Protein AF-A0A8J7X3I1-F1 (afdb_monomer)

Structure (mmCIF, N/CA/C/O backbone):
data_AF-A0A8J7X3I1-F1
#
_entry.id   AF-A0A8J7X3I1-F1
#
loop_
_atom_site.group_PDB
_atom_site.id
_atom_site.type_symbol
_atom_site.label_atom_id
_atom_site.label_alt_id
_atom_site.label_comp_id
_atom_site.label_asym_id
_atom_site.label_entity_id
_atom_site.label_seq_id
_atom_site.pdbx_PDB_ins_code
_atom_site.Cartn_x
_atom_site.Cartn_y
_atom_site.Cartn_z
_atom_site.occupancy
_atom_site.B_iso_or_equiv
_atom_site.auth_seq_id
_atom_site.auth_comp_id
_atom_site.auth_asym_id
_atom_site.auth_atom_id
_atom_site.pdbx_PDB_model_num
ATOM 1 N N . MET A 1 1 ? 1.313 40.057 33.152 1.00 40.62 1 MET A N 1
ATOM 2 C CA . MET A 1 1 ? 2.667 40.296 32.609 1.00 40.62 1 MET A CA 1
ATOM 3 C C . MET A 1 1 ? 2.500 40.539 31.117 1.00 40.62 1 MET A C 1
ATOM 5 O O . MET A 1 1 ? 2.083 39.632 30.415 1.00 40.62 1 MET A O 1
ATOM 9 N N . SER A 1 2 ? 2.650 41.791 30.687 1.00 33.50 2 SER A N 1
ATOM 10 C CA . SER A 1 2 ? 2.446 42.259 29.309 1.00 33.50 2 SER A CA 1
ATOM 11 C C . SER A 1 2 ? 3.794 42.307 28.599 1.00 33.50 2 SER A C 1
ATOM 13 O O . SER A 1 2 ? 4.734 42.860 29.168 1.00 33.50 2 SER A O 1
ATOM 15 N N . LEU A 1 3 ? 3.876 41.794 27.372 1.00 30.41 3 LEU A N 1
ATOM 16 C CA . LEU A 1 3 ? 4.995 42.047 26.466 1.00 30.41 3 LEU A CA 1
ATOM 17 C C . LEU A 1 3 ? 4.458 42.424 25.085 1.00 30.41 3 LEU A C 1
ATOM 19 O O . LEU A 1 3 ? 3.684 41.697 24.468 1.00 30.41 3 LEU A O 1
ATOM 23 N N . GLN A 1 4 ? 4.852 43.631 24.690 1.00 35.12 4 GLN A N 1
ATOM 24 C CA . GLN A 1 4 ? 4.526 44.344 23.467 1.00 35.12 4 GLN A CA 1
ATOM 25 C C . GLN A 1 4 ? 5.412 43.903 22.291 1.00 35.12 4 GLN A C 1
ATOM 27 O O . GLN A 1 4 ? 6.542 43.467 22.484 1.00 35.12 4 GLN A O 1
ATOM 32 N N . GLU A 1 5 ? 4.857 44.109 21.093 1.00 38.62 5 GLU A N 1
ATOM 33 C CA . GLU A 1 5 ? 5.473 44.564 19.833 1.00 38.62 5 GLU A CA 1
ATOM 34 C C . GLU A 1 5 ? 6.923 44.173 19.493 1.00 38.62 5 GLU A C 1
ATOM 36 O O . GLU A 1 5 ? 7.875 44.675 20.084 1.00 38.62 5 GLU A O 1
ATOM 41 N N . ILE A 1 6 ? 7.095 43.488 18.352 1.00 37.28 6 ILE A N 1
ATOM 42 C CA . ILE A 1 6 ? 8.281 43.667 17.501 1.00 37.28 6 ILE A CA 1
ATOM 43 C C . ILE A 1 6 ? 7.841 43.912 16.052 1.00 37.28 6 ILE A C 1
ATOM 45 O O . ILE A 1 6 ? 7.160 43.101 15.424 1.00 37.28 6 ILE A O 1
ATOM 49 N N . LYS A 1 7 ? 8.234 45.090 15.559 1.00 34.72 7 LYS A N 1
ATOM 50 C CA . LYS A 1 7 ? 8.041 45.630 14.210 1.00 34.72 7 LYS A CA 1
ATOM 51 C C . LYS A 1 7 ? 8.919 44.921 13.179 1.00 34.72 7 LYS A C 1
ATOM 53 O O . LYS A 1 7 ? 10.040 44.515 13.468 1.00 34.72 7 LYS A O 1
ATOM 58 N N . GLY A 1 8 ? 8.407 44.860 11.950 1.00 37.41 8 GLY A N 1
ATOM 59 C CA . GLY A 1 8 ? 9.107 44.353 10.775 1.00 37.41 8 GLY A CA 1
ATOM 60 C C . GLY A 1 8 ? 10.257 45.240 10.293 1.00 37.41 8 GLY A C 1
ATOM 61 O O . GLY A 1 8 ? 10.290 46.447 10.537 1.00 37.41 8 GLY A O 1
ATOM 62 N N . SER A 1 9 ? 11.179 44.619 9.553 1.00 31.19 9 SER A N 1
ATOM 63 C CA . SER A 1 9 ? 12.258 45.297 8.841 1.00 31.19 9 SER A CA 1
ATOM 64 C C . SER A 1 9 ? 12.697 44.523 7.587 1.00 31.19 9 SER A C 1
ATOM 66 O O . SER A 1 9 ? 12.989 43.334 7.636 1.00 31.19 9 SER A O 1
ATOM 68 N N . GLU A 1 10 ? 12.751 45.285 6.491 1.00 33.25 10 GLU A N 1
ATOM 69 C CA . GLU A 1 10 ? 13.687 45.242 5.358 1.00 33.25 10 GLU A CA 1
ATOM 70 C C . GLU A 1 10 ? 13.647 44.151 4.266 1.00 33.25 10 GLU A C 1
ATOM 72 O O . GLU A 1 10 ? 14.187 43.052 4.350 1.00 33.25 10 GLU A O 1
ATOM 77 N N . LYS A 1 11 ? 13.156 44.611 3.105 1.00 39.78 11 LYS A N 1
ATOM 78 C CA . LYS A 1 11 ? 13.403 44.086 1.756 1.00 39.78 11 LYS A CA 1
ATOM 79 C C . LYS A 1 11 ? 14.859 44.330 1.331 1.00 39.78 11 LYS A C 1
ATOM 81 O O . LYS A 1 11 ? 15.289 45.481 1.268 1.00 39.78 11 LYS A O 1
ATOM 86 N N . LYS A 1 12 ? 15.566 43.293 0.863 1.00 36.47 12 LYS A N 1
ATOM 87 C CA . LYS A 1 12 ? 16.806 43.442 0.073 1.00 36.47 12 LYS A CA 1
ATOM 88 C C . LYS A 1 12 ? 16.576 43.118 -1.406 1.00 36.47 12 LYS A C 1
ATOM 90 O O . LYS A 1 12 ? 16.271 41.993 -1.782 1.00 36.47 12 LYS A O 1
ATOM 95 N N . LYS A 1 13 ? 16.750 44.150 -2.240 1.00 39.03 13 LYS A N 1
ATOM 96 C CA . LYS A 1 13 ? 16.860 44.106 -3.709 1.00 39.03 13 LYS A CA 1
ATOM 97 C C . LYS A 1 13 ? 18.236 43.570 -4.121 1.00 39.03 13 LYS A C 1
ATOM 99 O O . LYS A 1 13 ? 19.244 44.042 -3.599 1.00 39.03 13 LYS A O 1
ATOM 104 N N . VAL A 1 14 ? 18.290 42.709 -5.140 1.00 35.78 14 VAL A N 1
ATOM 105 C CA . VAL A 1 14 ? 19.535 42.361 -5.847 1.00 35.78 14 VAL A CA 1
ATOM 106 C C . VAL A 1 14 ? 19.543 42.974 -7.252 1.00 35.78 14 VAL A C 1
ATOM 108 O O . VAL A 1 14 ? 18.548 42.977 -7.973 1.00 35.78 14 VAL A O 1
ATOM 111 N N . LYS A 1 15 ? 20.697 43.574 -7.566 1.00 34.78 15 LYS A N 1
ATOM 112 C CA . LYS A 1 15 ? 21.043 44.432 -8.705 1.00 34.78 15 LYS A CA 1
ATOM 113 C C . LYS A 1 15 ? 21.133 43.669 -10.033 1.00 34.78 15 LYS A C 1
ATOM 115 O O . LYS A 1 15 ? 21.803 42.647 -10.112 1.00 34.78 15 LYS A O 1
ATOM 120 N N . LYS A 1 16 ? 20.602 44.270 -11.103 1.00 34.28 16 LYS A N 1
ATOM 121 C CA . LYS A 1 16 ? 20.896 43.936 -12.508 1.00 34.28 16 LYS A CA 1
ATOM 122 C C . LYS A 1 16 ? 21.929 44.945 -13.031 1.00 34.28 16 LYS A C 1
ATOM 124 O O . LYS A 1 16 ? 21.685 46.149 -12.972 1.00 34.28 16 LYS A O 1
ATOM 129 N N . LYS A 1 17 ? 23.099 44.475 -13.474 1.00 36.12 17 LYS A N 1
ATOM 130 C CA . LYS A 1 17 ? 24.207 45.312 -13.967 1.00 36.12 17 LYS A CA 1
ATOM 131 C C . LYS A 1 17 ? 24.107 45.440 -15.494 1.00 36.12 17 LYS A C 1
ATOM 133 O O . LYS A 1 17 ? 24.075 44.433 -16.192 1.00 36.12 17 LYS A O 1
ATOM 138 N N . ARG A 1 18 ? 24.011 46.683 -15.978 1.00 37.88 18 ARG A N 1
ATOM 139 C CA . ARG A 1 18 ? 24.196 47.108 -17.377 1.00 37.88 18 ARG A CA 1
ATOM 140 C C . ARG A 1 18 ? 25.684 47.349 -17.637 1.00 37.88 18 ARG A C 1
ATOM 142 O O . ARG A 1 18 ? 26.357 47.887 -16.760 1.00 37.88 18 ARG A O 1
ATOM 149 N N . THR A 1 19 ? 26.109 47.122 -18.873 1.00 32.50 19 THR A N 1
ATOM 150 C CA . THR A 1 19 ? 27.200 47.882 -19.494 1.00 32.50 19 THR A CA 1
ATOM 151 C C . THR A 1 19 ? 26.861 48.099 -20.968 1.00 32.50 19 THR A C 1
ATOM 153 O O . THR A 1 19 ? 26.628 47.139 -21.696 1.00 32.50 19 THR A O 1
ATOM 156 N N . SER A 1 20 ? 26.790 49.372 -21.357 1.00 35.19 20 SER A N 1
ATOM 157 C CA . SER A 1 20 ? 26.824 49.879 -22.734 1.00 35.19 20 SER A CA 1
ATOM 158 C C . SER A 1 20 ? 28.249 50.337 -23.037 1.00 35.19 20 SER A C 1
ATOM 160 O O . SER A 1 20 ? 28.886 50.840 -22.113 1.00 35.19 20 SER A O 1
ATOM 162 N N . ILE A 1 21 ? 28.694 50.269 -24.297 1.00 38.12 21 ILE A N 1
ATOM 163 C CA . ILE A 1 21 ? 29.677 51.206 -24.876 1.00 38.12 21 ILE A CA 1
ATOM 164 C C . ILE A 1 21 ? 29.238 51.551 -26.316 1.00 38.12 21 ILE A C 1
ATOM 166 O O . ILE A 1 21 ? 28.631 50.729 -27.000 1.00 38.12 21 ILE A O 1
ATOM 170 N N . GLU A 1 22 ? 29.476 52.814 -26.666 1.00 34.09 22 GLU A N 1
ATOM 171 C CA . GLU A 1 22 ? 28.980 53.664 -27.757 1.00 34.09 22 GLU A CA 1
ATOM 172 C C . GLU A 1 22 ? 29.608 53.410 -29.154 1.00 34.09 22 GLU A C 1
ATOM 174 O O . GLU A 1 22 ? 30.594 52.691 -29.275 1.00 34.09 22 GLU A O 1
ATOM 179 N N . GLY A 1 23 ? 28.997 54.011 -30.198 1.00 33.78 23 GLY A N 1
ATOM 180 C CA . GLY A 1 23 ? 29.399 54.012 -31.630 1.00 33.78 23 GLY A CA 1
ATOM 181 C C . GLY A 1 23 ? 30.572 54.962 -31.960 1.00 33.78 23 GLY A C 1
ATOM 182 O O . GLY A 1 23 ? 31.470 55.050 -31.127 1.00 33.78 23 GLY A O 1
ATOM 183 N N . PRO A 1 24 ? 30.609 55.735 -33.081 1.00 50.31 24 PRO A N 1
ATOM 184 C CA . PRO A 1 24 ? 29.713 55.856 -34.255 1.00 50.31 24 PRO A CA 1
ATOM 185 C C . PRO A 1 24 ? 30.482 55.898 -35.621 1.00 50.31 24 PRO A C 1
ATOM 187 O O . PRO A 1 24 ? 31.692 55.695 -35.653 1.00 50.31 24 PRO A O 1
ATOM 190 N N . GLY A 1 25 ? 29.820 56.240 -36.743 1.00 32.22 25 GLY A N 1
ATOM 191 C CA . GLY A 1 25 ? 30.505 56.910 -37.872 1.00 32.22 25 GLY A CA 1
ATOM 192 C C . GLY A 1 25 ? 30.035 56.582 -39.295 1.00 32.22 25 GLY A C 1
ATOM 193 O O . GLY A 1 25 ? 29.911 55.427 -39.671 1.00 32.22 25 GLY A O 1
ATOM 194 N N . GLU A 1 26 ? 29.790 57.632 -40.075 1.00 33.75 26 GLU A N 1
ATOM 195 C CA . GLU A 1 26 ? 29.087 57.720 -41.360 1.00 33.75 26 GLU A CA 1
ATOM 196 C C . GLU A 1 26 ? 29.832 57.291 -42.652 1.00 33.75 26 GLU A C 1
ATOM 198 O O . GLU A 1 26 ? 31.055 57.233 -42.736 1.00 33.75 26 GLU A O 1
ATOM 203 N N . LYS A 1 27 ? 28.990 57.075 -43.678 1.00 38.12 27 LYS A N 1
ATOM 204 C CA . LYS A 1 27 ? 29.130 57.161 -45.157 1.00 38.12 27 LYS A CA 1
ATOM 205 C C . LYS A 1 27 ? 30.115 58.237 -45.694 1.00 38.12 27 LYS A C 1
ATOM 207 O O . LYS A 1 27 ? 30.309 59.238 -45.012 1.00 38.12 27 LYS A O 1
ATOM 212 N N . PRO A 1 28 ? 30.652 58.129 -46.943 1.00 42.69 28 PRO A N 1
ATOM 213 C CA . PRO A 1 28 ? 29.869 58.467 -48.152 1.00 42.69 28 PRO A CA 1
ATOM 214 C C . PRO A 1 28 ? 30.173 57.700 -49.461 1.00 42.69 28 PRO A C 1
ATOM 216 O O . PRO A 1 28 ? 31.091 56.895 -49.581 1.00 42.69 28 PRO A O 1
ATOM 219 N N . GLU A 1 29 ? 29.301 57.967 -50.436 1.00 35.34 29 GLU A N 1
ATOM 220 C CA . GLU A 1 29 ? 29.177 57.397 -51.779 1.00 35.34 29 GLU A CA 1
ATOM 221 C C . GLU A 1 29 ? 30.244 57.859 -52.795 1.00 35.34 29 GLU A C 1
ATOM 223 O O . GLU A 1 29 ? 30.626 59.024 -52.829 1.00 35.34 29 GLU A O 1
ATOM 228 N N . GLY A 1 30 ? 30.553 56.967 -53.750 1.00 34.94 30 GLY A N 1
ATOM 229 C CA . GLY A 1 30 ? 30.352 57.236 -55.185 1.00 34.94 30 GLY A CA 1
ATOM 230 C C . GLY A 1 30 ? 31.553 57.635 -56.062 1.00 34.94 30 GLY A C 1
ATOM 231 O O . GLY A 1 30 ? 32.033 58.759 -55.979 1.00 34.94 30 GLY A O 1
ATOM 232 N N . LYS A 1 31 ? 31.895 56.789 -57.058 1.00 32.41 31 LYS A N 1
ATOM 233 C CA . LYS A 1 31 ? 31.871 57.132 -58.508 1.00 32.41 31 LYS A CA 1
ATOM 234 C C . LYS A 1 31 ? 32.236 55.954 -59.439 1.00 32.41 31 LYS A C 1
ATOM 236 O O . LYS A 1 31 ? 33.085 55.129 -59.133 1.00 32.41 31 LYS A O 1
ATOM 241 N N . LYS A 1 32 ? 31.541 55.944 -60.588 1.00 34.41 32 LYS A N 1
ATOM 242 C CA . LYS A 1 32 ? 31.694 55.148 -61.835 1.00 34.41 32 LYS A CA 1
ATOM 243 C C . LYS A 1 32 ? 33.086 55.386 -62.493 1.00 34.41 32 LYS A C 1
ATOM 245 O O . LYS A 1 32 ? 33.706 56.381 -62.152 1.00 34.41 32 LYS A O 1
ATOM 250 N N . GLN A 1 33 ? 33.630 54.626 -63.461 1.00 36.44 33 GLN A N 1
ATOM 251 C CA . GLN A 1 33 ? 33.037 54.026 -64.672 1.00 36.44 33 GLN A CA 1
ATOM 252 C C . GLN A 1 33 ? 34.072 53.163 -65.463 1.00 36.44 33 GLN A C 1
ATOM 254 O O . GLN A 1 33 ? 35.268 53.414 -65.375 1.00 36.44 33 GLN A O 1
ATOM 259 N N . THR A 1 34 ? 33.549 52.272 -66.329 1.00 30.42 34 THR A N 1
ATOM 260 C CA . THR A 1 34 ? 34.057 51.764 -67.641 1.00 30.42 34 THR A CA 1
ATOM 261 C C . THR A 1 34 ? 35.282 50.839 -67.757 1.00 30.42 34 THR A C 1
ATOM 263 O O . THR A 1 34 ? 36.380 51.207 -67.365 1.00 30.42 34 THR A O 1
ATOM 266 N N . GLY A 1 35 ? 35.108 49.724 -68.499 1.00 31.48 35 GLY A N 1
ATOM 267 C CA . GLY A 1 35 ? 36.204 49.098 -69.265 1.00 31.48 35 GLY A CA 1
ATOM 268 C C . GLY A 1 35 ? 36.081 47.618 -69.680 1.00 31.48 35 GLY A C 1
ATOM 269 O O . GLY A 1 35 ? 36.799 46.798 -69.140 1.00 31.48 35 GLY A O 1
ATOM 270 N N . SER A 1 36 ? 35.188 47.313 -70.633 1.00 30.62 36 SER A N 1
ATOM 271 C CA . SER A 1 36 ? 35.224 46.302 -71.726 1.00 30.62 36 SER A CA 1
ATOM 272 C C . SER A 1 36 ? 36.168 45.068 -71.742 1.00 30.62 36 SER A C 1
ATOM 274 O O . SER A 1 36 ? 37.383 45.202 -71.658 1.00 30.62 36 SER A O 1
ATOM 276 N N . GLY A 1 37 ? 35.582 43.927 -72.163 1.00 30.92 37 GLY A N 1
ATOM 277 C CA . GLY A 1 37 ? 36.207 42.814 -72.917 1.00 30.92 37 GLY A CA 1
ATOM 278 C C . GLY A 1 37 ? 36.537 41.572 -72.072 1.00 30.92 37 GLY A C 1
ATOM 279 O O . GLY A 1 37 ? 36.975 41.710 -70.946 1.00 30.92 37 GLY A O 1
ATOM 280 N N . GLU A 1 38 ? 36.394 40.312 -72.484 1.00 32.31 38 GLU A N 1
ATOM 281 C CA . GLU A 1 38 ? 35.922 39.642 -73.696 1.00 32.31 38 GLU A CA 1
ATOM 282 C C . GLU A 1 38 ? 35.916 38.117 -73.377 1.00 32.31 38 GLU A C 1
ATOM 284 O O . GLU A 1 38 ? 36.788 37.647 -72.656 1.00 32.31 38 GLU A O 1
ATOM 289 N N . LYS A 1 39 ? 34.960 37.368 -73.953 1.00 33.75 39 LYS A N 1
ATOM 290 C CA . LYS A 1 39 ? 34.959 35.918 -74.285 1.00 33.75 39 LYS A CA 1
ATOM 291 C C . LYS A 1 39 ? 35.082 34.808 -73.217 1.00 33.75 39 LYS A C 1
ATOM 293 O O . LYS A 1 39 ? 36.073 34.676 -72.525 1.00 33.75 39 LYS A O 1
ATOM 298 N N . GLN A 1 40 ? 34.098 33.897 -73.339 1.00 37.03 40 GLN A N 1
ATOM 299 C CA . GLN A 1 40 ? 34.155 32.419 -73.274 1.00 37.03 40 GLN A CA 1
ATOM 300 C C . GLN A 1 40 ? 34.770 31.809 -71.995 1.00 37.03 40 GLN A C 1
ATOM 302 O O . GLN A 1 40 ? 35.904 32.054 -71.627 1.00 37.03 40 GLN A O 1
ATOM 307 N N . THR A 1 41 ? 34.115 30.877 -71.305 1.00 37.31 41 THR A N 1
ATOM 308 C CA . THR A 1 41 ? 33.973 29.505 -71.805 1.00 37.31 41 THR A CA 1
ATOM 309 C C . THR A 1 41 ? 32.937 28.755 -70.966 1.00 37.31 41 THR A C 1
ATOM 311 O O . THR A 1 41 ? 32.875 28.863 -69.746 1.00 37.31 41 THR A O 1
ATOM 314 N N . LYS A 1 42 ? 32.101 27.994 -71.663 1.00 49.88 42 LYS A N 1
ATOM 315 C CA . LYS A 1 42 ? 31.031 27.144 -71.157 1.00 49.88 42 LYS A CA 1
ATOM 316 C C . LYS A 1 42 ? 31.646 25.803 -70.742 1.00 49.88 42 LYS A C 1
ATOM 318 O O . LYS A 1 42 ? 31.758 24.917 -71.580 1.00 49.88 42 LYS A O 1
ATOM 323 N N . GLN A 1 43 ? 32.074 25.649 -69.492 1.00 48.19 43 GLN A N 1
ATOM 324 C CA . GLN A 1 43 ? 32.481 24.352 -68.939 1.00 48.19 43 GLN A CA 1
ATOM 325 C C . GLN A 1 43 ? 32.425 24.406 -67.404 1.00 48.19 43 GLN A C 1
ATOM 327 O O . GLN A 1 43 ? 32.690 25.451 -66.835 1.00 48.19 43 GLN A O 1
ATOM 332 N N . GLU A 1 44 ? 32.071 23.282 -66.773 1.00 46.94 44 GLU A N 1
ATOM 333 C CA . GLU A 1 44 ? 31.941 23.055 -65.315 1.00 46.94 44 GLU A CA 1
ATOM 334 C C . GLU A 1 44 ? 30.555 23.264 -64.671 1.00 46.94 44 GLU A C 1
ATOM 336 O O . GLU A 1 44 ? 30.384 24.009 -63.717 1.00 46.94 44 GLU A O 1
ATOM 341 N N . SER A 1 45 ? 29.551 22.489 -65.105 1.00 50.38 45 SER A N 1
ATOM 342 C CA . SER A 1 45 ? 28.376 22.180 -64.258 1.00 50.38 45 SER A CA 1
ATOM 343 C C . SER A 1 45 ? 28.290 20.702 -63.838 1.00 50.38 45 SER A C 1
ATOM 345 O O . SER A 1 45 ? 27.282 20.281 -63.277 1.00 50.38 45 SER A O 1
ATOM 347 N N . LYS A 1 46 ? 29.324 19.889 -64.112 1.00 51.56 46 LYS A N 1
ATOM 348 C CA . LYS A 1 46 ? 29.361 18.464 -63.722 1.00 51.56 46 LYS A CA 1
ATOM 349 C C . LYS A 1 46 ? 30.072 18.217 -62.387 1.00 51.56 46 LYS A C 1
ATOM 351 O O . LYS A 1 46 ? 29.668 17.325 -61.653 1.00 51.56 46 LYS A O 1
ATOM 356 N N . THR A 1 47 ? 31.057 19.038 -62.027 1.00 53.56 47 THR A N 1
ATOM 357 C CA . THR A 1 47 ? 31.850 18.886 -60.792 1.00 53.56 47 THR A CA 1
ATOM 358 C C . THR A 1 47 ? 31.056 19.257 -59.530 1.00 53.56 47 THR A C 1
ATOM 360 O O . THR A 1 47 ? 31.254 18.673 -58.464 1.00 53.56 47 THR A O 1
ATOM 363 N N . SER A 1 48 ? 30.092 20.177 -59.659 1.00 60.69 48 SER A N 1
ATOM 364 C CA . SER A 1 48 ? 29.209 20.591 -58.560 1.00 60.69 48 SER A CA 1
ATOM 365 C C . SER A 1 48 ? 28.201 19.497 -58.183 1.00 60.69 48 SER A C 1
ATOM 367 O O . SER A 1 48 ? 28.004 19.229 -57.002 1.00 60.69 48 SER A O 1
ATOM 369 N N . TYR A 1 49 ? 27.632 18.791 -59.167 1.00 72.06 49 TYR A N 1
ATOM 370 C CA . TYR A 1 49 ? 26.618 17.763 -58.912 1.00 72.06 49 TYR A CA 1
ATOM 371 C C . TYR A 1 49 ? 27.209 16.497 -58.275 1.00 72.06 49 TYR A C 1
ATOM 373 O O . TYR A 1 49 ? 26.626 15.953 -57.344 1.00 72.06 49 TYR A O 1
ATOM 381 N N . ASP A 1 50 ? 28.401 16.070 -58.705 1.00 77.06 50 ASP A N 1
ATOM 382 C CA . ASP A 1 50 ? 29.091 14.909 -58.120 1.00 77.06 50 ASP A CA 1
ATOM 383 C C . ASP A 1 50 ? 29.510 15.159 -56.658 1.00 77.06 50 ASP A C 1
ATOM 385 O O . ASP A 1 50 ? 29.374 14.293 -55.795 1.00 77.06 50 ASP A O 1
ATOM 389 N N . THR A 1 51 ? 29.933 16.387 -56.344 1.00 78.06 51 THR A N 1
ATOM 390 C CA . THR A 1 51 ? 30.232 16.793 -54.961 1.00 78.06 51 THR A CA 1
ATOM 391 C C . THR A 1 51 ? 28.965 16.804 -54.103 1.00 78.06 51 THR A C 1
ATOM 393 O O . THR A 1 51 ? 28.973 16.294 -52.985 1.00 78.06 51 THR A O 1
ATOM 396 N N . VAL A 1 52 ? 27.850 17.313 -54.638 1.00 82.12 52 VAL A N 1
ATOM 397 C CA . VAL A 1 52 ? 26.551 17.318 -53.946 1.00 82.12 52 VAL A CA 1
ATOM 398 C C . VAL A 1 52 ? 26.031 15.896 -53.710 1.00 82.12 52 VAL A C 1
ATOM 400 O O . VAL A 1 52 ? 25.570 15.602 -52.609 1.00 82.12 52 VAL A O 1
ATOM 403 N N . ILE A 1 53 ? 26.167 14.989 -54.685 1.00 85.50 53 ILE A N 1
ATOM 404 C CA . ILE A 1 53 ? 25.793 13.574 -54.529 1.00 85.50 53 ILE A CA 1
ATOM 405 C C . ILE A 1 53 ? 26.635 12.901 -53.442 1.00 85.50 53 ILE A C 1
ATOM 407 O O . ILE A 1 53 ? 26.082 12.209 -52.590 1.00 85.50 53 ILE A O 1
ATOM 411 N N . LYS A 1 54 ? 27.957 13.112 -53.430 1.00 86.50 54 LYS A N 1
ATOM 412 C CA . LYS A 1 54 ? 28.847 12.541 -52.405 1.00 86.50 54 LYS A CA 1
ATOM 413 C C . LYS A 1 54 ? 28.498 13.045 -51.007 1.00 86.50 54 LYS A C 1
ATOM 415 O O . LYS A 1 54 ? 28.435 12.249 -50.074 1.00 86.50 54 LYS A O 1
ATOM 420 N N . VAL A 1 55 ? 28.210 14.338 -50.866 1.00 85.31 55 VAL A N 1
ATOM 421 C CA . VAL A 1 55 ? 27.785 14.929 -49.588 1.00 85.31 55 VAL A CA 1
ATOM 422 C C . VAL A 1 55 ? 26.436 14.360 -49.135 1.00 85.31 55 VAL A C 1
ATOM 424 O O . VAL A 1 55 ? 26.299 13.995 -47.970 1.00 85.31 55 VAL A O 1
ATOM 427 N N . LEU A 1 56 ? 25.466 14.206 -50.044 1.00 88.12 56 LEU A N 1
ATOM 428 C CA . LEU A 1 56 ? 24.173 13.579 -49.745 1.00 88.12 56 LEU A CA 1
ATOM 429 C C . LEU A 1 56 ? 24.318 12.108 -49.344 1.00 88.12 56 LEU A C 1
ATOM 431 O O . LEU A 1 56 ? 23.698 11.684 -48.374 1.00 88.12 56 LEU A O 1
ATOM 435 N N . ALA A 1 57 ? 25.157 11.338 -50.037 1.00 88.69 57 ALA A N 1
ATOM 436 C CA . ALA A 1 57 ? 25.399 9.933 -49.719 1.00 88.69 57 ALA A CA 1
ATOM 437 C C . ALA A 1 57 ? 26.024 9.760 -48.325 1.00 88.69 57 ALA A C 1
ATOM 439 O O . ALA A 1 57 ? 25.602 8.891 -47.562 1.00 88.69 57 ALA A O 1
ATOM 440 N N . VAL A 1 58 ? 26.980 10.623 -47.961 1.00 90.00 58 VAL A N 1
ATOM 441 C CA . VAL A 1 58 ? 27.579 10.635 -46.618 1.00 90.00 58 VAL A CA 1
ATOM 442 C C . VAL A 1 58 ? 26.549 11.038 -45.561 1.00 90.00 58 VAL A C 1
ATOM 444 O O . VAL A 1 58 ? 26.458 10.380 -44.529 1.00 90.00 58 VAL A O 1
ATOM 447 N N . LEU A 1 59 ? 25.728 12.062 -45.816 1.00 88.69 59 LEU A N 1
ATOM 448 C CA . LEU A 1 59 ? 24.654 12.473 -44.901 1.00 88.69 59 LEU A CA 1
ATOM 449 C C . LEU A 1 59 ? 23.638 11.353 -44.663 1.00 88.69 59 LEU A C 1
ATOM 451 O O . LEU A 1 59 ? 23.288 11.084 -43.517 1.00 88.69 59 LEU A O 1
ATOM 455 N N . ILE A 1 60 ? 23.207 10.669 -45.724 1.00 92.12 60 ILE A N 1
ATOM 456 C CA . ILE A 1 60 ? 22.291 9.528 -45.626 1.00 92.12 60 ILE A CA 1
ATOM 457 C C . ILE A 1 60 ? 22.930 8.415 -44.793 1.00 92.12 60 ILE A C 1
ATOM 459 O O . ILE A 1 60 ? 22.287 7.913 -43.877 1.00 92.12 60 ILE A O 1
ATOM 463 N N . LEU A 1 61 ? 24.198 8.070 -45.037 1.00 91.62 61 LEU A N 1
ATOM 464 C CA . LEU A 1 61 ? 24.910 7.056 -44.253 1.00 91.62 61 LEU A CA 1
ATOM 465 C C . LEU A 1 61 ? 25.042 7.428 -42.773 1.00 91.62 61 LEU A C 1
ATOM 467 O O . LEU A 1 61 ? 24.875 6.561 -41.920 1.00 91.62 61 LEU A O 1
ATOM 471 N N . VAL A 1 62 ? 25.304 8.696 -42.450 1.00 90.31 62 VAL A N 1
ATOM 472 C CA . VAL A 1 62 ? 25.393 9.159 -41.056 1.00 90.31 62 VAL A CA 1
ATOM 473 C C . VAL A 1 62 ? 24.028 9.099 -40.372 1.00 90.31 62 VAL A C 1
ATOM 475 O O . VAL A 1 62 ? 23.937 8.616 -39.246 1.00 90.31 62 VAL A O 1
ATOM 478 N N . VAL A 1 63 ? 22.958 9.528 -41.047 1.00 88.88 63 VAL A N 1
ATOM 479 C CA . VAL A 1 63 ? 21.593 9.487 -40.497 1.00 88.88 63 VAL A CA 1
ATOM 480 C C . VAL A 1 63 ? 21.115 8.045 -40.317 1.00 88.88 63 VAL A C 1
ATOM 482 O O . VAL A 1 63 ? 20.614 7.703 -39.249 1.00 88.88 63 VAL A O 1
ATOM 485 N N . PHE A 1 64 ? 21.320 7.176 -41.310 1.00 89.81 64 PHE A N 1
ATOM 486 C CA . PHE A 1 64 ? 20.981 5.754 -41.198 1.00 89.81 64 PHE A CA 1
ATOM 487 C C . PHE A 1 64 ? 21.848 5.035 -40.169 1.00 89.81 64 PHE A C 1
ATOM 489 O O . PHE A 1 64 ? 21.333 4.204 -39.429 1.00 89.81 64 PHE A O 1
ATOM 496 N N . GLY A 1 65 ? 23.137 5.365 -40.082 1.00 88.69 65 GLY A N 1
ATOM 497 C CA . GLY A 1 65 ? 24.040 4.831 -39.068 1.00 88.69 65 GLY A CA 1
ATOM 498 C C . GLY A 1 65 ? 23.606 5.223 -37.658 1.00 88.69 65 GLY A C 1
ATOM 499 O O . GLY A 1 65 ? 23.518 4.361 -36.789 1.00 88.69 65 GLY A O 1
ATOM 500 N N . ALA A 1 66 ? 23.251 6.493 -37.441 1.00 82.69 66 ALA A N 1
ATOM 501 C CA . ALA A 1 66 ? 22.720 6.974 -36.168 1.00 82.69 66 ALA A CA 1
ATOM 502 C C . ALA A 1 66 ? 21.362 6.336 -35.828 1.00 82.69 66 ALA A C 1
ATOM 504 O O . ALA A 1 66 ? 21.148 5.937 -34.686 1.00 82.69 66 ALA A O 1
ATOM 505 N N . TYR A 1 67 ? 20.470 6.180 -36.811 1.00 83.06 67 TYR A N 1
ATOM 506 C CA . TYR A 1 67 ? 19.178 5.515 -36.630 1.00 83.06 67 TYR A CA 1
ATOM 507 C C . TYR A 1 67 ? 19.337 4.026 -36.303 1.00 83.06 67 TYR A C 1
ATOM 509 O O . TYR A 1 67 ? 18.774 3.553 -35.322 1.00 83.06 67 TYR A O 1
ATOM 517 N N . ALA A 1 68 ? 20.148 3.288 -37.065 1.00 84.38 68 ALA A N 1
ATOM 518 C CA . ALA A 1 68 ? 20.427 1.878 -36.806 1.00 84.38 68 ALA A CA 1
ATOM 519 C C . ALA A 1 68 ? 21.103 1.689 -35.444 1.00 84.38 68 ALA A C 1
ATOM 521 O O . ALA A 1 68 ? 20.738 0.785 -34.699 1.00 84.38 68 ALA A O 1
ATOM 522 N N . TYR A 1 69 ? 22.031 2.578 -35.082 1.00 80.19 69 TYR A N 1
ATOM 523 C CA . TYR A 1 69 ? 22.629 2.593 -33.753 1.00 80.19 69 TYR A CA 1
ATOM 524 C C . TYR A 1 69 ? 21.570 2.818 -32.666 1.00 80.19 69 TYR A C 1
ATOM 526 O O . TYR A 1 69 ? 21.529 2.036 -31.723 1.00 80.19 69 TYR A O 1
ATOM 534 N N . MET A 1 70 ? 20.664 3.794 -32.811 1.00 76.38 70 MET A N 1
ATOM 535 C CA . MET A 1 70 ? 19.551 4.006 -31.872 1.00 76.38 70 MET A CA 1
ATOM 536 C C . MET A 1 70 ? 18.569 2.830 -31.812 1.00 76.38 70 MET A C 1
ATOM 538 O O . MET A 1 70 ? 18.053 2.544 -30.743 1.00 76.38 70 MET A O 1
ATOM 542 N N . VAL A 1 71 ? 18.306 2.120 -32.910 1.00 74.19 71 VAL A N 1
ATOM 543 C CA . VAL A 1 71 ? 17.426 0.935 -32.899 1.00 74.19 71 VAL A CA 1
ATOM 544 C C . VAL A 1 71 ? 18.110 -0.260 -32.228 1.00 74.19 71 VAL A C 1
ATOM 546 O O . VAL A 1 71 ? 17.469 -1.015 -31.504 1.00 74.19 71 VAL A O 1
ATOM 549 N N . LEU A 1 72 ? 19.417 -0.429 -32.437 1.00 70.50 72 LEU A N 1
ATOM 550 C CA . LEU A 1 72 ? 20.183 -1.545 -31.873 1.00 70.50 72 LEU A CA 1
ATOM 551 C C . LEU A 1 72 ? 20.580 -1.324 -30.407 1.00 70.50 72 LEU A C 1
ATOM 553 O O . LEU A 1 72 ? 20.720 -2.295 -29.666 1.00 70.50 72 LEU A O 1
ATOM 557 N N . THR A 1 73 ? 20.779 -0.070 -29.997 1.00 63.34 73 THR A N 1
ATOM 558 C CA . THR A 1 73 ? 21.259 0.303 -28.650 1.00 63.34 73 THR A CA 1
ATOM 559 C C . THR A 1 73 ? 20.255 1.114 -27.840 1.00 63.34 73 THR A C 1
ATOM 561 O O . THR A 1 73 ? 20.520 1.435 -26.683 1.00 63.34 73 THR A O 1
ATOM 564 N N . GLY A 1 74 ? 19.106 1.447 -28.426 1.00 55.91 74 GLY 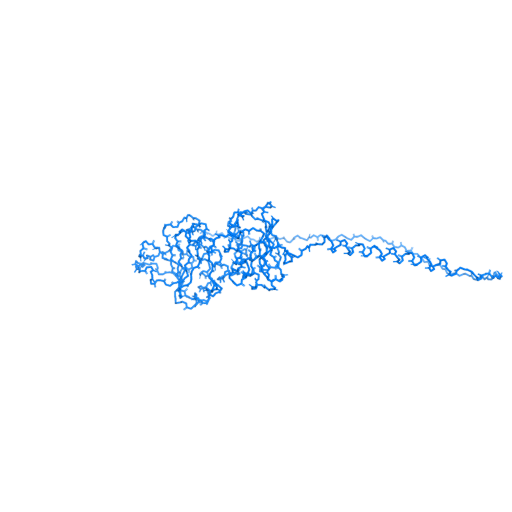A N 1
ATOM 565 C CA . GLY A 1 74 ? 18.044 2.163 -27.740 1.00 55.91 74 GLY A CA 1
ATOM 566 C C . GLY A 1 74 ? 17.497 1.360 -26.563 1.00 55.91 74 GLY A C 1
ATOM 567 O O . GLY A 1 74 ? 17.639 0.132 -26.523 1.00 55.91 74 GLY A O 1
ATOM 568 N N . PRO A 1 75 ? 16.875 2.040 -25.586 1.00 58.72 75 PRO A N 1
ATOM 569 C CA . PRO A 1 75 ? 16.250 1.365 -24.462 1.00 58.72 75 PRO A CA 1
ATOM 570 C C . PRO A 1 75 ? 15.190 0.401 -24.999 1.00 58.72 75 PRO A C 1
ATOM 572 O O . PRO A 1 75 ? 14.204 0.817 -25.605 1.00 58.72 75 PRO A O 1
ATOM 575 N N . LYS A 1 76 ? 15.425 -0.902 -24.818 1.00 65.50 76 LYS A N 1
ATOM 576 C CA . LYS A 1 76 ? 14.435 -1.925 -25.149 1.00 65.50 76 LYS A CA 1
ATOM 577 C C . LYS A 1 76 ? 13.267 -1.752 -24.195 1.00 65.50 76 LYS A C 1
ATOM 579 O O . LYS A 1 76 ? 13.468 -1.772 -22.981 1.00 65.50 76 LYS A O 1
ATOM 584 N N . ASP A 1 77 ? 12.073 -1.592 -24.750 1.00 75.75 77 ASP A N 1
ATOM 585 C CA . ASP A 1 77 ? 10.846 -1.584 -23.967 1.00 75.75 77 ASP A CA 1
ATOM 586 C C . ASP A 1 77 ? 10.811 -2.857 -23.100 1.00 75.75 77 ASP A C 1
ATOM 588 O O . ASP A 1 77 ? 10.903 -3.964 -23.649 1.00 75.75 77 ASP A O 1
ATOM 592 N N . PRO A 1 78 ? 10.742 -2.745 -21.759 1.00 77.44 78 PRO A N 1
ATOM 593 C CA . PRO A 1 78 ? 10.693 -3.911 -20.895 1.00 77.44 78 PRO A CA 1
ATOM 594 C C . PRO A 1 78 ? 9.520 -4.822 -21.270 1.00 77.44 78 PRO A C 1
ATOM 596 O O . PRO A 1 78 ? 9.709 -6.033 -21.244 1.00 77.44 78 PRO A O 1
ATOM 599 N N . SER A 1 79 ? 8.400 -4.285 -21.770 1.00 75.38 79 SER A N 1
ATOM 600 C CA . SER A 1 79 ? 7.230 -5.078 -22.171 1.00 75.38 79 SER A CA 1
ATOM 601 C C . SER A 1 79 ? 7.511 -6.136 -23.251 1.00 75.38 79 SER A C 1
ATOM 603 O O . SER A 1 79 ? 6.817 -7.150 -23.312 1.00 75.38 79 SER A O 1
ATOM 605 N N . GLN A 1 80 ? 8.560 -5.947 -24.062 1.00 73.44 80 GLN A N 1
ATOM 606 C CA . GLN A 1 80 ? 8.932 -6.833 -25.173 1.00 73.44 80 GLN A CA 1
ATOM 607 C C . GLN A 1 80 ? 10.050 -7.834 -24.815 1.00 73.44 80 GLN A C 1
ATOM 609 O O . GLN A 1 80 ? 10.683 -8.417 -25.697 1.00 73.44 80 GLN A O 1
ATOM 614 N N . GLY A 1 81 ? 10.332 -8.021 -23.520 1.00 71.81 81 GLY A N 1
ATOM 615 C CA . GLY A 1 81 ? 11.302 -9.000 -23.022 1.00 71.81 81 GLY A CA 1
ATOM 616 C C . GLY A 1 81 ? 10.800 -10.450 -23.031 1.00 71.81 81 GLY A C 1
ATOM 617 O O . GLY A 1 81 ? 9.601 -10.712 -23.021 1.00 71.81 81 GLY A O 1
ATOM 618 N N . SER A 1 82 ? 11.736 -11.404 -23.003 1.00 81.25 82 SER A N 1
ATOM 619 C CA . SER A 1 82 ? 11.428 -12.804 -22.685 1.00 81.25 82 SER A CA 1
ATOM 620 C C . SER A 1 82 ? 11.339 -12.953 -21.169 1.00 81.25 82 SER A C 1
ATOM 622 O O . SER A 1 82 ? 12.333 -12.738 -20.480 1.00 81.25 82 SER A O 1
ATOM 624 N N . TYR A 1 83 ? 10.175 -13.351 -20.667 1.00 90.75 83 TYR A N 1
ATOM 625 C CA . TYR A 1 83 ? 9.917 -13.554 -19.243 1.00 90.75 83 TYR A CA 1
ATOM 626 C C . TYR A 1 83 ? 9.690 -15.032 -18.953 1.00 90.75 83 TYR A C 1
ATOM 628 O O . TYR A 1 83 ? 8.994 -15.711 -19.705 1.00 90.75 83 TYR A O 1
ATOM 636 N N . ALA A 1 84 ? 10.295 -15.529 -17.876 1.00 92.31 84 ALA A N 1
ATOM 637 C CA . ALA A 1 84 ? 10.147 -16.923 -17.465 1.00 92.31 84 ALA A CA 1
ATOM 638 C C . ALA A 1 84 ? 8.905 -17.138 -16.588 1.00 92.31 84 ALA A C 1
ATOM 640 O O . ALA A 1 84 ? 8.379 -18.246 -16.532 1.00 92.31 84 ALA A O 1
ATOM 641 N N . TYR A 1 85 ? 8.433 -16.078 -15.928 1.00 94.69 85 TYR A N 1
ATOM 642 C CA . TYR A 1 85 ? 7.317 -16.120 -14.994 1.00 94.69 85 TYR A CA 1
ATOM 643 C C . TYR A 1 85 ? 6.315 -15.021 -15.336 1.00 94.69 85 TYR A C 1
ATOM 645 O O . TYR A 1 85 ? 6.695 -13.895 -15.670 1.00 94.69 85 TYR A O 1
ATOM 653 N N . SER A 1 86 ? 5.032 -15.344 -15.226 1.00 94.62 86 SER A N 1
ATOM 654 C CA . SER A 1 86 ? 3.936 -14.393 -15.369 1.00 94.62 86 SER A CA 1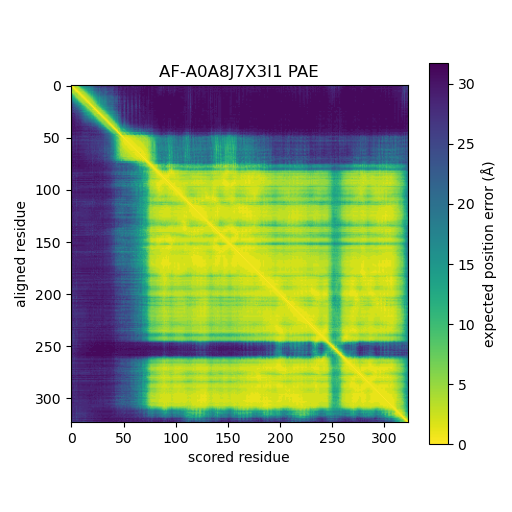
ATOM 655 C C . SER A 1 86 ? 2.850 -14.688 -14.347 1.00 94.62 86 SER A C 1
ATOM 657 O O . SER A 1 86 ? 2.654 -15.842 -13.970 1.00 94.62 86 SER A O 1
ATOM 659 N N . GLY A 1 87 ? 2.129 -13.657 -13.939 1.00 93.69 87 GLY A N 1
ATOM 660 C CA . GLY A 1 87 ? 0.981 -13.765 -13.054 1.00 93.69 87 GLY A CA 1
ATOM 661 C C . GLY A 1 87 ? 0.105 -12.528 -13.156 1.00 93.69 87 GLY A C 1
ATOM 662 O O . GLY A 1 87 ? 0.337 -11.652 -13.990 1.00 93.69 87 GLY A O 1
ATOM 663 N N . GLU A 1 88 ? -0.883 -12.463 -12.282 1.00 93.44 88 GLU A N 1
ATOM 664 C CA . GLU A 1 88 ? -1.798 -11.338 -12.167 1.00 93.44 88 GLU A CA 1
ATOM 665 C C . GLU A 1 88 ? -1.954 -11.000 -10.686 1.00 93.44 88 GLU A C 1
ATOM 667 O O . GLU A 1 88 ? -2.077 -11.899 -9.855 1.00 93.44 88 GLU A O 1
ATOM 672 N N . VAL A 1 89 ? -1.884 -9.712 -10.356 1.00 92.12 89 VAL A N 1
ATOM 673 C CA . VAL A 1 89 ? -2.088 -9.201 -8.996 1.00 92.12 89 VAL A CA 1
ATOM 674 C C . VAL A 1 89 ? -2.996 -7.984 -9.106 1.00 92.12 89 VAL A C 1
ATOM 676 O O . VAL A 1 89 ? -2.642 -7.038 -9.806 1.00 92.12 89 VAL A O 1
ATOM 679 N N . LEU A 1 90 ? -4.160 -8.003 -8.447 1.00 89.06 90 LE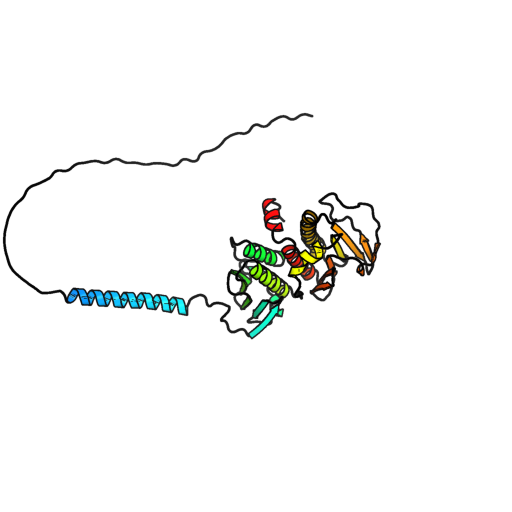U A N 1
ATOM 680 C CA . LEU A 1 90 ? -5.176 -6.940 -8.535 1.00 89.06 90 LEU A CA 1
ATOM 681 C C . LEU A 1 90 ? -5.601 -6.613 -9.982 1.00 89.06 90 LEU A C 1
ATOM 683 O O . LEU A 1 90 ? -5.715 -5.444 -10.355 1.00 89.06 90 LEU A O 1
ATOM 687 N N . GLY A 1 91 ? -5.749 -7.623 -10.842 1.00 90.06 91 GLY A N 1
ATOM 688 C CA . GLY A 1 91 ? -6.057 -7.399 -12.260 1.00 90.06 91 GLY A CA 1
ATOM 689 C C . GLY A 1 91 ? -4.894 -6.860 -13.106 1.00 90.06 91 GLY A C 1
ATOM 690 O O . GLY A 1 91 ? -5.075 -6.573 -14.291 1.00 90.06 91 GLY A O 1
ATOM 691 N N . ILE A 1 92 ? -3.701 -6.678 -12.524 1.00 94.00 92 ILE A N 1
ATOM 692 C CA . ILE A 1 92 ? -2.519 -6.146 -13.210 1.00 94.00 92 ILE A CA 1
ATOM 693 C C . ILE A 1 92 ? -1.608 -7.293 -13.635 1.00 94.00 92 ILE A C 1
ATOM 695 O O . ILE A 1 92 ? -1.145 -8.078 -12.807 1.00 94.00 92 ILE A O 1
ATOM 699 N N . GLU A 1 93 ? -1.299 -7.350 -14.932 1.00 95.62 93 GLU A N 1
ATOM 700 C CA . GLU A 1 93 ? -0.340 -8.313 -15.473 1.00 95.62 93 GLU A CA 1
ATOM 701 C C . GLU A 1 93 ? 1.054 -8.078 -14.874 1.00 95.62 93 GLU A C 1
ATOM 703 O O . GLU A 1 93 ? 1.609 -6.974 -14.933 1.00 95.62 93 GLU A O 1
ATOM 708 N N . VAL A 1 94 ? 1.640 -9.148 -14.343 1.00 96.56 94 VAL A N 1
ATOM 709 C CA . VAL A 1 94 ? 3.000 -9.177 -13.811 1.00 96.56 94 VAL A CA 1
ATOM 710 C C . VAL A 1 94 ? 3.841 -10.123 -14.651 1.00 96.56 94 VAL A C 1
ATOM 712 O O . VAL A 1 94 ? 3.495 -11.288 -14.827 1.00 96.56 94 VAL A O 1
ATOM 715 N N . LYS A 1 95 ? 4.987 -9.647 -15.132 1.00 96.56 95 LYS A N 1
ATOM 716 C CA . LYS A 1 95 ? 5.979 -10.437 -15.866 1.00 96.56 95 LYS A CA 1
ATOM 717 C C . LYS A 1 95 ? 7.334 -10.344 -15.183 1.00 96.56 95 LYS A C 1
ATOM 719 O O . LYS A 1 95 ? 7.777 -9.252 -14.838 1.00 96.56 95 LYS A O 1
ATOM 724 N N . SER A 1 96 ? 8.008 -11.477 -14.998 1.00 95.31 96 SER A N 1
ATOM 725 C CA . SER A 1 96 ? 9.258 -11.552 -14.237 1.00 95.31 96 SER A CA 1
ATOM 726 C C . SER A 1 96 ? 10.280 -12.532 -14.821 1.00 95.31 96 SER A C 1
ATOM 728 O O . SER A 1 96 ? 9.940 -13.581 -15.373 1.00 95.31 96 SER A O 1
ATOM 730 N N . GLU A 1 97 ? 11.561 -12.177 -14.709 1.00 94.56 97 GLU A N 1
ATOM 731 C CA . GLU A 1 97 ? 12.697 -13.060 -15.019 1.00 94.56 97 GLU A CA 1
ATOM 732 C C . GLU A 1 97 ? 12.960 -14.097 -13.910 1.00 94.56 97 GLU A C 1
ATOM 734 O O . GLU A 1 97 ? 13.562 -15.138 -14.171 1.00 94.56 97 GLU A O 1
ATOM 739 N N . PHE A 1 98 ? 12.466 -13.851 -12.692 1.00 92.12 98 PHE A N 1
ATOM 740 C CA . PHE A 1 98 ? 12.625 -14.720 -11.517 1.00 92.12 98 PHE A CA 1
ATOM 741 C C . PHE A 1 98 ? 11.262 -15.118 -10.926 1.00 92.12 98 PHE A C 1
ATOM 743 O O . PHE A 1 98 ? 10.274 -14.422 -11.187 1.00 92.12 98 PHE A O 1
ATOM 750 N N . PRO A 1 99 ? 11.181 -16.183 -10.101 1.00 94.50 99 PRO A N 1
ATOM 751 C CA . PRO A 1 99 ? 9.952 -16.524 -9.387 1.00 94.50 99 PRO A CA 1
ATOM 752 C C . PRO A 1 99 ? 9.408 -15.314 -8.625 1.00 94.50 99 PRO A C 1
ATOM 754 O O . PRO A 1 99 ? 10.179 -14.609 -7.971 1.00 94.50 99 PRO A O 1
ATOM 757 N N . LEU A 1 100 ? 8.101 -15.067 -8.699 1.00 92.19 100 LEU A N 1
ATOM 758 C CA . LEU A 1 100 ? 7.497 -13.851 -8.142 1.00 92.19 100 LEU A CA 1
ATOM 759 C C . LEU A 1 100 ? 7.742 -13.703 -6.631 1.00 92.19 100 LEU A C 1
ATOM 761 O O . LEU A 1 100 ? 8.068 -12.615 -6.167 1.00 92.19 100 LEU A O 1
ATOM 765 N N . GLU A 1 101 ? 7.712 -14.809 -5.887 1.00 90.25 101 GLU A N 1
ATOM 766 C CA . GLU A 1 101 ? 8.020 -14.856 -4.449 1.00 90.25 101 GLU A CA 1
ATOM 767 C C . GLU A 1 101 ? 9.430 -14.340 -4.118 1.00 90.25 101 GLU A C 1
ATOM 769 O O . GLU A 1 101 ? 9.663 -13.768 -3.054 1.00 90.25 101 GLU A O 1
ATOM 774 N N . SER A 1 102 ? 10.385 -14.473 -5.049 1.00 90.81 102 SER A N 1
ATOM 775 C CA . SER A 1 102 ? 11.755 -13.994 -4.836 1.00 90.81 102 SER A CA 1
ATOM 776 C C . SER A 1 102 ? 11.837 -12.472 -4.711 1.00 90.81 102 SER A C 1
ATOM 778 O O . SER A 1 102 ? 12.800 -11.973 -4.121 1.00 90.81 102 SER A O 1
ATOM 780 N N . LEU A 1 103 ? 10.819 -11.742 -5.196 1.00 90.31 103 LEU A N 1
ATOM 781 C CA . LEU A 1 103 ? 10.740 -10.286 -5.108 1.00 90.31 103 LEU A CA 1
ATOM 782 C C . LEU A 1 103 ? 10.777 -9.798 -3.648 1.00 90.31 103 LEU A C 1
ATOM 784 O O . LEU A 1 103 ? 11.297 -8.717 -3.366 1.00 90.31 103 LEU A O 1
ATOM 788 N N . GLN A 1 104 ? 10.320 -10.628 -2.707 1.00 90.62 104 GLN A N 1
ATOM 789 C CA . GLN A 1 104 ? 10.328 -10.320 -1.277 1.00 90.62 104 GLN A CA 1
ATOM 790 C C . GLN A 1 104 ? 11.735 -10.103 -0.707 1.00 90.62 104 GLN A C 1
ATOM 792 O O . GLN A 1 104 ? 11.899 -9.401 0.292 1.00 90.62 104 GLN A O 1
ATOM 797 N N . ASN A 1 105 ? 12.769 -10.622 -1.372 1.00 88.75 105 ASN A N 1
ATOM 798 C CA . ASN A 1 105 ? 14.162 -10.437 -0.965 1.00 88.75 105 ASN A CA 1
ATOM 799 C C . ASN A 1 105 ? 14.736 -9.069 -1.378 1.00 88.75 105 ASN A C 1
ATOM 801 O O . ASN A 1 105 ? 15.768 -8.643 -0.855 1.00 88.75 105 ASN A O 1
ATOM 805 N N . PHE A 1 106 ? 14.079 -8.341 -2.285 1.00 88.88 106 PHE A N 1
ATOM 806 C CA . PHE A 1 106 ? 14.547 -7.050 -2.799 1.00 88.88 106 PHE A CA 1
ATOM 807 C C . PHE A 1 106 ? 14.060 -5.892 -1.920 1.00 88.88 106 PHE A C 1
ATOM 809 O O . PHE A 1 106 ? 13.340 -4.999 -2.361 1.00 88.88 106 PHE A O 1
ATOM 816 N N . LYS A 1 107 ? 14.462 -5.899 -0.643 1.00 86.38 107 LYS A N 1
ATOM 817 C CA . LYS A 1 107 ? 14.047 -4.871 0.329 1.00 86.38 107 LYS A CA 1
ATOM 818 C C . LYS A 1 107 ? 14.740 -3.523 0.131 1.00 86.38 107 LYS A C 1
ATOM 820 O O . LYS A 1 107 ? 14.185 -2.494 0.512 1.00 86.38 107 LYS A O 1
ATOM 825 N N . ALA A 1 108 ? 15.945 -3.518 -0.443 1.00 90.19 108 ALA A N 1
ATOM 826 C CA . ALA A 1 108 ? 16.685 -2.297 -0.732 1.00 90.19 108 ALA A CA 1
ATOM 827 C C . ALA A 1 108 ? 16.377 -1.795 -2.144 1.00 90.19 108 ALA A C 1
ATOM 829 O O . ALA A 1 108 ? 16.798 -2.429 -3.114 1.00 90.19 108 ALA A O 1
ATOM 830 N N . ILE A 1 109 ? 15.701 -0.650 -2.265 1.00 92.06 109 ILE A N 1
ATOM 831 C CA . ILE A 1 109 ? 15.276 -0.110 -3.564 1.00 92.06 109 ILE A CA 1
ATOM 832 C C . ILE A 1 109 ? 15.822 1.292 -3.832 1.00 92.06 109 ILE A C 1
ATOM 834 O O . ILE A 1 109 ? 16.046 2.086 -2.914 1.00 92.06 109 ILE A O 1
ATOM 838 N N . ALA A 1 110 ? 15.996 1.594 -5.116 1.00 92.25 110 ALA A N 1
ATOM 839 C CA . ALA A 1 110 ? 16.273 2.927 -5.628 1.00 92.25 110 ALA A CA 1
ATOM 840 C C . ALA A 1 110 ? 15.050 3.431 -6.405 1.00 92.25 110 ALA A C 1
ATOM 842 O O . ALA A 1 110 ? 14.632 2.804 -7.378 1.00 92.25 110 ALA A O 1
ATOM 843 N N . LEU A 1 111 ? 14.505 4.575 -5.989 1.00 90.56 111 LEU A N 1
ATOM 844 C CA . LEU A 1 111 ? 13.388 5.247 -6.655 1.00 90.56 111 LEU A CA 1
ATOM 845 C C . LEU A 1 111 ? 13.879 6.489 -7.397 1.00 90.56 111 LEU A C 1
ATOM 847 O O . LEU A 1 111 ? 14.853 7.128 -6.990 1.00 90.56 111 LEU A O 1
ATOM 851 N N . LEU A 1 112 ? 13.198 6.830 -8.489 1.00 87.12 112 LEU A N 1
ATOM 852 C CA . LEU A 1 112 ? 13.521 7.989 -9.316 1.00 87.12 112 LEU A CA 1
ATOM 853 C C . LEU A 1 112 ? 12.539 9.126 -9.042 1.00 87.12 112 LEU A C 1
ATOM 855 O O . LEU A 1 112 ? 11.329 8.915 -9.029 1.00 87.12 112 LEU A O 1
ATOM 859 N N . ASN A 1 113 ? 13.063 10.337 -8.857 1.00 83.94 113 ASN A N 1
ATOM 860 C CA . ASN A 1 113 ? 12.234 11.523 -8.656 1.00 83.94 113 ASN A CA 1
ATOM 861 C C . ASN A 1 113 ? 11.373 11.808 -9.894 1.00 83.94 113 ASN A C 1
ATOM 863 O O . ASN A 1 113 ? 11.830 11.661 -11.027 1.00 83.94 113 ASN A O 1
ATOM 867 N N . SER A 1 114 ? 10.156 12.294 -9.661 1.00 86.75 114 SER A N 1
ATOM 868 C CA . SER A 1 114 ? 9.212 12.714 -10.694 1.00 86.75 114 SER A CA 1
ATOM 869 C C . SER A 1 114 ? 8.458 13.958 -10.228 1.00 86.75 114 SER A C 1
ATOM 871 O O . SER A 1 114 ? 8.339 14.191 -9.030 1.00 86.75 114 SER A O 1
ATOM 873 N N . SER A 1 115 ? 7.964 14.760 -11.172 1.00 86.12 115 SER A N 1
ATOM 874 C CA . SER A 1 115 ? 7.015 15.849 -10.898 1.00 86.12 115 SER A CA 1
ATOM 875 C C . SER A 1 115 ? 5.556 15.413 -11.064 1.00 86.12 115 SER A C 1
ATOM 877 O O . SER A 1 115 ? 4.651 16.227 -10.917 1.00 86.12 115 SER A O 1
ATOM 879 N N . ASP A 1 116 ? 5.323 14.162 -11.459 1.00 90.44 116 ASP A N 1
ATOM 880 C CA . ASP A 1 116 ? 3.987 13.597 -11.603 1.00 90.44 116 ASP A CA 1
ATOM 881 C C . ASP A 1 116 ? 3.458 13.136 -10.240 1.00 90.44 116 ASP A C 1
ATOM 883 O O . ASP A 1 116 ? 4.136 12.381 -9.537 1.00 90.44 116 ASP A O 1
ATOM 887 N N . ALA A 1 117 ? 2.257 13.588 -9.872 1.00 88.12 117 ALA A N 1
ATOM 888 C CA . ALA A 1 117 ? 1.663 13.313 -8.566 1.00 88.12 117 ALA A CA 1
ATOM 889 C C . ALA A 1 117 ? 1.450 11.809 -8.327 1.00 88.12 117 ALA A C 1
ATOM 891 O O . ALA A 1 117 ? 1.842 11.299 -7.285 1.00 88.12 117 ALA A O 1
ATOM 892 N N . ALA A 1 118 ? 0.947 11.059 -9.316 1.00 90.75 118 ALA A N 1
ATOM 893 C CA . ALA A 1 118 ? 0.691 9.625 -9.156 1.00 90.75 118 ALA A CA 1
ATOM 894 C C . ALA A 1 118 ? 1.992 8.825 -9.000 1.00 90.75 118 ALA A C 1
ATOM 896 O O . ALA A 1 118 ? 2.084 7.927 -8.163 1.00 90.75 118 ALA A O 1
ATOM 897 N N . ILE A 1 119 ? 3.029 9.189 -9.764 1.00 92.94 119 ILE A N 1
ATOM 898 C CA . ILE A 1 119 ? 4.365 8.597 -9.608 1.00 92.94 119 ILE A CA 1
ATOM 899 C C . ILE A 1 119 ? 4.945 8.933 -8.231 1.00 92.94 119 ILE A C 1
ATOM 901 O O . ILE A 1 119 ? 5.564 8.082 -7.596 1.00 92.94 119 ILE A O 1
ATOM 905 N N . THR A 1 120 ? 4.741 10.160 -7.756 1.00 89.94 120 THR A N 1
ATOM 906 C CA . THR A 1 120 ? 5.217 10.600 -6.440 1.00 89.94 120 THR A CA 1
ATOM 907 C C . THR A 1 120 ? 4.522 9.839 -5.314 1.00 89.94 120 THR A C 1
ATOM 909 O O . THR A 1 120 ? 5.209 9.341 -4.422 1.00 89.94 120 THR A O 1
ATOM 912 N N . SER A 1 121 ? 3.200 9.668 -5.386 1.00 89.50 121 SER A N 1
ATOM 913 C CA . SER A 1 121 ? 2.435 8.859 -4.432 1.00 89.50 121 SER A CA 1
ATOM 914 C C . SER A 1 121 ? 2.876 7.396 -4.452 1.00 89.50 121 SER A C 1
ATOM 916 O O . SER A 1 121 ? 3.113 6.819 -3.393 1.00 89.50 121 SER A O 1
ATOM 918 N N . CYS A 1 122 ? 3.102 6.816 -5.635 1.00 93.31 122 CYS A N 1
ATOM 919 C CA . CYS A 1 122 ? 3.623 5.453 -5.735 1.00 93.31 122 CYS A CA 1
ATOM 920 C C . CYS A 1 122 ? 5.032 5.318 -5.136 1.00 93.31 122 CYS A C 1
ATOM 922 O O . CYS A 1 122 ? 5.299 4.443 -4.317 1.00 93.31 122 CYS A O 1
ATOM 924 N N . ASN A 1 123 ? 5.949 6.220 -5.489 1.00 92.19 123 ASN A N 1
ATOM 925 C CA . ASN A 1 123 ? 7.287 6.239 -4.905 1.00 92.19 123 ASN A CA 1
ATOM 926 C C . ASN A 1 123 ? 7.228 6.364 -3.381 1.00 92.19 123 ASN A C 1
ATOM 928 O O . ASN A 1 123 ? 8.008 5.726 -2.672 1.00 92.19 123 ASN A O 1
ATOM 932 N N . TYR A 1 124 ? 6.304 7.175 -2.870 1.00 88.50 124 TYR A N 1
ATOM 933 C CA . TYR A 1 124 ? 6.115 7.295 -1.442 1.00 88.50 124 TYR A CA 1
ATOM 934 C C . TYR A 1 124 ? 5.695 5.966 -0.811 1.00 88.50 124 TYR A C 1
ATOM 936 O O . TYR A 1 124 ? 6.376 5.524 0.117 1.00 88.50 124 TYR A O 1
ATOM 944 N N . GLU A 1 125 ? 4.644 5.329 -1.335 1.00 92.25 125 GLU A N 1
ATOM 945 C CA . GLU A 1 125 ? 4.195 4.006 -0.895 1.00 92.25 125 GLU A CA 1
ATOM 946 C C . GLU A 1 125 ? 5.377 3.054 -0.778 1.00 92.25 125 GLU A C 1
ATOM 948 O O . GLU A 1 125 ? 5.699 2.570 0.305 1.00 92.25 125 GLU A O 1
ATOM 953 N N . LEU A 1 126 ? 6.108 2.881 -1.879 1.00 93.88 126 LEU A N 1
ATOM 954 C CA . LEU A 1 126 ? 7.217 1.946 -1.940 1.00 93.88 126 LEU A CA 1
ATOM 955 C C . LEU A 1 126 ? 8.337 2.313 -0.967 1.00 93.88 126 LEU A C 1
ATOM 957 O O . LEU A 1 126 ? 8.912 1.404 -0.368 1.00 93.88 126 LEU A O 1
ATOM 961 N N . SER A 1 127 ? 8.623 3.605 -0.778 1.00 90.75 127 SER A N 1
ATOM 962 C CA . SER A 1 127 ? 9.645 4.080 0.161 1.00 90.75 127 SER A CA 1
ATOM 963 C C . SER A 1 127 ? 9.280 3.839 1.625 1.00 90.75 127 SER A C 1
ATOM 965 O O . SER A 1 127 ? 10.159 3.505 2.418 1.00 90.75 127 SER A O 1
ATOM 967 N N . ALA A 1 128 ? 7.998 3.955 1.986 1.00 89.50 128 ALA A N 1
ATOM 968 C CA . ALA A 1 128 ? 7.531 3.784 3.360 1.00 89.50 128 ALA A CA 1
ATOM 969 C C . ALA A 1 128 ? 7.681 2.333 3.840 1.00 89.50 128 ALA A C 1
ATOM 971 O O . ALA A 1 128 ? 7.850 2.091 5.038 1.00 89.50 128 ALA A O 1
ATOM 972 N N . ILE A 1 129 ? 7.664 1.382 2.903 1.00 91.94 129 ILE A N 1
ATOM 973 C CA . ILE A 1 129 ? 7.778 -0.060 3.149 1.00 91.94 129 ILE A CA 1
ATOM 974 C C . ILE A 1 129 ? 9.104 -0.664 2.653 1.00 91.94 129 ILE A C 1
ATOM 976 O O . ILE A 1 129 ? 9.250 -1.880 2.632 1.00 91.94 129 ILE A O 1
ATOM 980 N N . SER A 1 130 ? 10.102 0.153 2.290 1.00 90.50 130 SER A N 1
ATOM 981 C CA . SER A 1 130 ? 11.419 -0.308 1.810 1.00 90.50 130 SER A CA 1
ATOM 982 C C . SER A 1 130 ? 12.612 0.298 2.535 1.00 90.50 130 SER A C 1
ATOM 984 O O . SER A 1 130 ? 12.528 1.324 3.201 1.00 90.50 130 SER A O 1
ATOM 986 N N . GLN A 1 131 ? 13.776 -0.320 2.330 1.00 89.81 131 GLN A N 1
ATOM 987 C CA . GLN A 1 131 ? 15.072 0.251 2.678 1.00 89.81 131 GLN A CA 1
ATOM 988 C C . GLN A 1 131 ? 15.580 1.110 1.512 1.00 89.81 131 GLN A C 1
ATOM 990 O O . GLN A 1 131 ? 16.120 0.609 0.526 1.00 89.81 131 GLN A O 1
ATOM 995 N N . MET A 1 132 ? 15.411 2.426 1.601 1.00 87.31 132 MET A N 1
ATOM 996 C CA . MET A 1 132 ? 15.849 3.333 0.536 1.00 87.31 132 MET A CA 1
ATOM 997 C C . MET A 1 132 ? 17.376 3.314 0.368 1.00 87.31 132 MET A C 1
ATOM 999 O O . MET A 1 132 ? 18.123 3.650 1.286 1.00 87.31 132 MET A O 1
ATOM 1003 N N . SER A 1 133 ? 17.856 2.956 -0.827 1.00 88.69 133 SER A N 1
ATOM 1004 C CA . SER A 1 133 ? 19.283 2.891 -1.153 1.00 88.69 133 SER A CA 1
ATOM 1005 C C . SER A 1 133 ? 19.545 3.333 -2.587 1.00 88.69 133 SER A C 1
ATOM 1007 O O . SER A 1 133 ? 18.996 2.779 -3.531 1.00 88.69 133 SER A O 1
ATOM 1009 N N . ARG A 1 134 ? 20.485 4.267 -2.787 1.00 84.62 134 ARG A N 1
ATOM 1010 C CA . ARG A 1 134 ? 20.911 4.703 -4.136 1.00 84.62 134 ARG A CA 1
ATOM 1011 C C . ARG A 1 134 ? 21.548 3.586 -4.974 1.00 84.62 134 ARG A C 1
ATOM 1013 O O . ARG A 1 134 ? 21.703 3.756 -6.176 1.00 84.62 134 ARG A O 1
ATOM 1020 N N . LYS A 1 135 ? 21.965 2.490 -4.334 1.00 86.75 135 LYS A N 1
ATOM 1021 C CA . LYS A 1 135 ? 22.523 1.288 -4.975 1.00 86.75 135 LYS A CA 1
ATOM 1022 C C . LYS A 1 135 ? 21.565 0.092 -4.895 1.00 86.75 135 LYS A C 1
ATOM 1024 O O . LYS A 1 135 ? 21.990 -1.031 -5.139 1.00 86.75 135 LYS A O 1
ATOM 1029 N N . GLY A 1 136 ? 20.326 0.322 -4.463 1.00 89.75 136 GLY A N 1
ATOM 1030 C CA . GLY A 1 136 ? 19.299 -0.705 -4.377 1.00 89.75 136 GLY A CA 1
ATOM 1031 C C . GLY A 1 136 ? 18.764 -1.105 -5.748 1.00 89.75 136 GLY A C 1
ATOM 1032 O O . GLY A 1 136 ? 19.133 -0.537 -6.778 1.00 89.75 136 GLY A O 1
ATOM 1033 N N . TYR A 1 137 ? 17.859 -2.074 -5.733 1.00 92.81 137 TYR A N 1
ATOM 1034 C CA . TYR A 1 137 ? 17.120 -2.515 -6.904 1.00 92.81 137 TYR A CA 1
ATOM 1035 C C . TYR A 1 137 ? 16.279 -1.362 -7.465 1.00 92.81 137 TYR A C 1
ATOM 1037 O O . TYR A 1 137 ? 15.520 -0.725 -6.732 1.00 92.81 137 TYR A O 1
ATOM 1045 N N . ILE A 1 138 ? 16.457 -1.034 -8.744 1.00 94.94 138 ILE A N 1
ATOM 1046 C CA . ILE A 1 138 ? 15.839 0.161 -9.325 1.00 94.94 138 ILE A CA 1
ATOM 1047 C C . ILE A 1 138 ? 14.371 -0.134 -9.612 1.00 94.94 138 I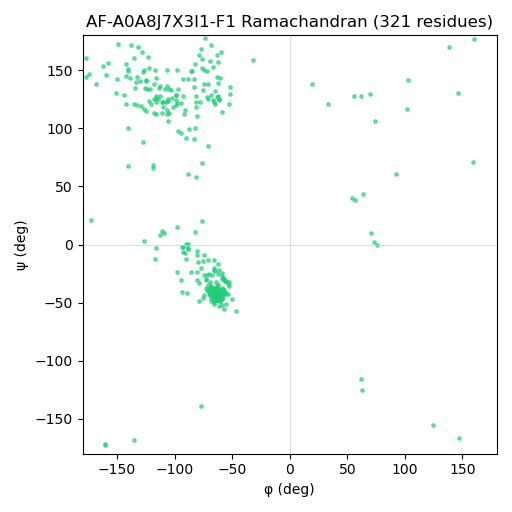LE A C 1
ATOM 1049 O O . ILE A 1 138 ? 14.073 -1.030 -10.394 1.00 94.94 138 ILE A O 1
ATOM 1053 N N . VAL A 1 139 ? 13.462 0.652 -9.039 1.00 96.06 139 VAL A N 1
ATOM 1054 C CA . VAL A 1 139 ? 12.037 0.603 -9.383 1.00 96.06 139 VAL A CA 1
ATOM 1055 C C . VAL A 1 139 ? 11.678 1.881 -10.133 1.00 96.06 139 VAL A C 1
ATOM 1057 O O . VAL A 1 139 ? 11.848 2.992 -9.626 1.00 96.06 139 VAL A O 1
ATOM 1060 N N . ARG A 1 140 ? 11.232 1.721 -11.380 1.00 95.88 140 ARG A N 1
ATOM 1061 C CA . ARG A 1 140 ? 10.846 2.806 -12.287 1.00 95.88 140 ARG A CA 1
ATOM 1062 C C . ARG A 1 140 ? 9.335 2.841 -12.399 1.00 95.88 140 ARG A C 1
ATOM 1064 O O . ARG A 1 140 ? 8.728 1.853 -12.794 1.00 95.88 140 ARG A O 1
ATOM 1071 N N . VAL A 1 141 ? 8.744 3.983 -12.084 1.00 96.25 141 VAL A N 1
ATOM 1072 C CA . VAL A 1 141 ? 7.308 4.203 -12.243 1.00 96.25 141 VAL A CA 1
ATOM 1073 C C . VAL A 1 141 ? 7.109 5.151 -13.419 1.00 96.25 141 VAL A C 1
ATOM 1075 O O . VAL A 1 141 ? 7.695 6.235 -13.439 1.00 96.25 141 VAL A O 1
ATOM 1078 N N . GLU A 1 142 ? 6.352 4.730 -14.429 1.00 94.38 142 GLU A N 1
ATOM 1079 C CA . GLU A 1 142 ? 6.290 5.421 -15.724 1.00 94.38 142 GLU A CA 1
ATOM 1080 C C . GLU A 1 142 ? 4.862 5.452 -16.289 1.00 94.38 142 GLU A C 1
ATOM 1082 O O . GLU A 1 142 ? 4.067 4.533 -16.080 1.00 94.38 142 GLU A O 1
ATOM 1087 N N . LYS A 1 143 ? 4.552 6.513 -17.049 1.00 92.44 143 LYS A N 1
ATOM 1088 C CA . LYS A 1 143 ? 3.328 6.606 -17.853 1.00 92.44 143 LYS A CA 1
ATOM 1089 C C . LYS A 1 143 ? 3.515 5.868 -19.173 1.00 92.44 143 LYS A C 1
ATOM 1091 O O . LYS A 1 143 ? 4.135 6.409 -20.084 1.00 92.44 143 LYS A O 1
ATOM 1096 N N . ASP A 1 144 ? 2.992 4.652 -19.261 1.00 92.81 144 ASP A N 1
ATOM 1097 C CA . ASP A 1 144 ? 3.124 3.780 -20.433 1.00 92.81 144 ASP A CA 1
ATOM 1098 C C . ASP A 1 144 ? 2.037 2.684 -20.415 1.00 92.81 144 ASP A C 1
ATOM 1100 O O . ASP A 1 144 ? 1.118 2.714 -19.594 1.00 92.81 144 ASP A O 1
ATOM 1104 N N . SER A 1 145 ? 2.130 1.713 -21.321 1.00 90.31 145 SER A N 1
ATOM 1105 C CA . SER A 1 145 ? 1.297 0.512 -21.353 1.00 90.31 145 SER A CA 1
ATOM 1106 C C . SER A 1 145 ? 1.313 -0.187 -19.987 1.00 90.31 145 SER A C 1
ATOM 1108 O O . SER A 1 145 ? 2.397 -0.410 -19.436 1.00 90.31 145 SER A O 1
ATOM 1110 N N . PRO A 1 146 ? 0.133 -0.510 -19.427 1.00 92.62 146 PRO A N 1
ATOM 1111 C CA . PRO A 1 146 ? 0.015 -0.943 -18.044 1.00 92.62 146 PRO A CA 1
ATOM 1112 C C . PRO A 1 146 ? 0.694 -2.292 -17.815 1.00 92.62 146 PRO A C 1
ATOM 1114 O O . PRO A 1 146 ? 0.822 -3.106 -18.733 1.00 92.62 146 PRO A O 1
ATOM 1117 N N . GLY A 1 147 ? 1.131 -2.515 -16.581 1.00 95.94 147 GLY A N 1
ATOM 1118 C CA . GLY A 1 147 ? 1.722 -3.779 -16.154 1.00 95.94 147 GLY A CA 1
ATOM 1119 C C . GLY A 1 147 ? 2.943 -3.593 -15.265 1.00 95.94 147 GLY A C 1
ATOM 1120 O O . GLY A 1 147 ? 3.481 -2.491 -15.109 1.00 95.94 147 GLY A O 1
ATOM 1121 N N . ILE A 1 148 ? 3.378 -4.707 -14.690 1.00 97.44 148 ILE A N 1
ATOM 1122 C CA . ILE A 1 148 ? 4.564 -4.796 -13.848 1.00 97.44 148 ILE A CA 1
ATOM 1123 C C . ILE A 1 148 ? 5.573 -5.705 -14.537 1.00 97.44 148 ILE A C 1
ATOM 1125 O O . ILE A 1 148 ? 5.279 -6.849 -14.875 1.00 97.44 148 ILE A O 1
ATOM 1129 N N . TYR A 1 149 ? 6.787 -5.202 -14.714 1.00 96.38 149 TYR A N 1
ATOM 1130 C CA . TYR A 1 149 ? 7.842 -5.887 -15.450 1.00 96.38 149 TYR A CA 1
ATOM 1131 C C . TYR A 1 149 ? 9.091 -5.967 -14.578 1.00 96.38 149 TYR A C 1
ATOM 1133 O O . TYR A 1 149 ? 9.653 -4.935 -14.231 1.00 96.38 149 TYR A O 1
ATOM 1141 N N . ILE A 1 150 ? 9.536 -7.168 -14.223 1.00 95.19 150 ILE A N 1
ATOM 1142 C CA . ILE A 1 150 ? 10.614 -7.410 -13.252 1.00 95.19 150 ILE A CA 1
ATOM 1143 C C . ILE A 1 150 ? 11.784 -8.091 -13.966 1.00 95.19 150 ILE A C 1
ATOM 1145 O O . ILE A 1 150 ? 11.628 -9.162 -14.554 1.00 95.19 150 ILE A O 1
ATOM 1149 N N . LYS A 1 151 ? 12.966 -7.473 -13.914 1.00 92.25 151 LYS A N 1
ATOM 1150 C CA . LYS A 1 151 ? 14.209 -7.988 -14.513 1.00 92.25 151 LYS A CA 1
ATOM 1151 C C . LYS A 1 151 ? 15.375 -7.923 -13.536 1.00 92.25 151 LYS A C 1
ATOM 1153 O O . LYS A 1 151 ? 15.277 -7.272 -12.499 1.00 92.25 151 LYS A O 1
ATOM 1158 N N . GLY A 1 152 ? 16.509 -8.538 -13.868 1.00 86.50 152 GLY A N 1
ATOM 1159 C CA . GLY A 1 152 ? 17.716 -8.502 -13.025 1.00 86.50 152 GLY A CA 1
ATOM 1160 C C . GLY A 1 152 ? 18.191 -7.093 -12.639 1.00 86.50 152 GLY A C 1
ATOM 1161 O O . GLY A 1 152 ? 18.682 -6.882 -11.534 1.00 86.50 152 GLY A O 1
ATOM 1162 N N . GLU A 1 153 ? 18.012 -6.118 -13.527 1.00 82.69 153 GLU A N 1
ATOM 1163 C CA . GLU A 1 153 ? 18.482 -4.734 -13.359 1.00 82.69 153 GLU A CA 1
ATOM 1164 C C . GLU A 1 153 ? 17.482 -3.787 -12.676 1.00 82.69 153 GLU A C 1
ATOM 1166 O O . GLU A 1 153 ? 17.855 -2.682 -12.272 1.00 82.69 153 GLU A O 1
ATOM 1171 N N . GLY A 1 154 ? 16.222 -4.200 -12.537 1.00 92.25 154 GLY A N 1
ATOM 1172 C CA . GLY A 1 154 ? 15.171 -3.370 -11.962 1.00 92.25 154 GLY A CA 1
ATOM 1173 C C . GLY A 1 154 ? 13.763 -3.825 -12.329 1.00 92.25 154 GLY A C 1
ATOM 1174 O O . GLY A 1 154 ? 13.572 -4.763 -13.106 1.00 92.25 154 GLY A O 1
ATOM 1175 N N . ALA A 1 155 ? 12.783 -3.126 -11.770 1.00 95.44 155 ALA A N 1
ATOM 1176 C CA . ALA A 1 155 ? 11.373 -3.295 -12.074 1.00 95.44 155 ALA A CA 1
ATOM 1177 C C . ALA A 1 155 ? 10.777 -2.026 -12.688 1.00 95.44 155 ALA A C 1
ATOM 1179 O O . ALA A 1 155 ? 11.189 -0.908 -12.371 1.00 95.44 155 ALA A O 1
ATOM 1180 N N . TRP A 1 156 ? 9.771 -2.212 -13.536 1.00 96.69 156 TRP A N 1
ATOM 1181 C CA . TRP A 1 156 ? 8.948 -1.153 -14.099 1.00 96.69 156 TRP A CA 1
ATOM 1182 C C . TRP A 1 156 ? 7.507 -1.351 -13.652 1.00 96.69 156 TRP A C 1
ATOM 1184 O O . TRP A 1 156 ? 6.935 -2.416 -13.873 1.00 96.69 156 TRP A O 1
ATOM 1194 N N . VAL A 1 157 ? 6.936 -0.314 -13.050 1.00 97.44 157 VAL A N 1
ATOM 1195 C CA . VAL A 1 157 ? 5.535 -0.226 -12.632 1.00 97.44 157 VAL A CA 1
ATOM 1196 C C . VAL A 1 157 ? 4.866 0.800 -13.538 1.00 97.44 157 VAL A C 1
ATOM 1198 O O . VAL A 1 157 ? 5.238 1.976 -13.529 1.00 97.44 157 VAL A O 1
ATOM 1201 N N . ARG A 1 158 ? 3.936 0.361 -14.388 1.00 96.31 158 ARG A N 1
ATOM 1202 C CA . ARG A 1 158 ? 3.421 1.185 -15.490 1.00 96.31 158 ARG A CA 1
ATOM 1203 C C . ARG A 1 158 ? 1.907 1.279 -15.502 1.00 96.31 158 ARG A C 1
ATOM 1205 O O . ARG A 1 158 ? 1.210 0.320 -15.178 1.00 96.31 158 ARG A O 1
ATOM 1212 N N . GLY A 1 159 ? 1.422 2.426 -15.970 1.00 96.31 159 GLY A N 1
ATOM 1213 C CA . GLY A 1 159 ? 0.013 2.686 -16.256 1.00 96.31 159 GLY A CA 1
ATOM 1214 C C . GLY A 1 159 ? -0.159 3.899 -17.168 1.00 96.31 159 GLY A C 1
ATOM 1215 O O . GLY A 1 159 ? 0.682 4.796 -17.186 1.00 96.31 159 GLY A O 1
ATOM 1216 N N . ARG A 1 160 ? -1.248 3.958 -17.939 1.00 95.56 160 ARG A N 1
ATOM 1217 C CA . ARG A 1 160 ? -1.470 5.027 -18.938 1.00 95.56 160 ARG A CA 1
ATOM 1218 C C . ARG A 1 160 ? -1.987 6.315 -18.311 1.00 95.56 160 ARG A C 1
ATOM 1220 O O . ARG A 1 160 ? -1.855 7.395 -18.885 1.00 95.56 160 ARG A O 1
ATOM 1227 N N . ASN A 1 161 ? -2.610 6.199 -17.147 1.00 94.81 161 ASN A N 1
ATOM 1228 C CA . ASN A 1 161 ? -3.184 7.295 -16.381 1.00 94.81 161 ASN A CA 1
ATOM 1229 C C . ASN A 1 161 ? -2.862 7.120 -14.888 1.00 94.81 161 ASN A C 1
ATOM 1231 O O . ASN A 1 161 ? -2.325 6.094 -14.477 1.00 94.81 161 ASN A O 1
ATOM 1235 N N . SER A 1 162 ? -3.184 8.133 -14.081 1.00 92.56 162 SER A N 1
ATOM 1236 C CA . SER A 1 162 ? -2.891 8.134 -12.644 1.00 92.56 162 SER A CA 1
ATOM 1237 C C . SER A 1 162 ? -3.496 6.937 -11.906 1.00 92.56 162 SER A C 1
ATOM 1239 O O . SER A 1 162 ? -2.813 6.336 -11.087 1.00 92.56 162 SER A O 1
ATOM 1241 N N . GLY A 1 163 ? -4.738 6.554 -12.225 1.00 91.75 163 GLY A N 1
ATOM 1242 C CA . GLY A 1 163 ? -5.405 5.414 -11.589 1.00 91.75 163 GLY A CA 1
ATOM 1243 C C . GLY A 1 163 ? -4.722 4.084 -11.908 1.00 91.75 163 GLY A C 1
ATOM 1244 O O . GLY A 1 163 ? -4.480 3.287 -11.007 1.00 91.75 163 GLY A O 1
ATOM 1245 N N . GLU A 1 164 ? -4.332 3.872 -13.168 1.00 95.31 164 GLU A N 1
ATOM 1246 C CA . GLU A 1 164 ? -3.587 2.673 -13.580 1.00 95.31 164 GLU A CA 1
ATOM 1247 C C . GLU A 1 164 ? -2.198 2.604 -12.927 1.00 95.31 164 GLU A C 1
ATOM 1249 O O . GLU A 1 164 ? -1.776 1.528 -12.518 1.00 95.31 164 GLU A O 1
ATOM 1254 N N . ILE A 1 165 ? -1.503 3.740 -12.778 1.00 95.56 165 ILE A N 1
ATOM 1255 C CA . ILE A 1 165 ? -0.207 3.796 -12.080 1.00 95.56 165 ILE A CA 1
ATOM 1256 C C . ILE A 1 165 ? -0.358 3.399 -10.614 1.00 95.56 165 ILE A C 1
ATOM 1258 O O . ILE A 1 165 ? 0.425 2.589 -10.127 1.00 95.56 165 ILE A O 1
ATOM 1262 N N . LEU A 1 166 ? -1.346 3.962 -9.915 1.00 94.00 166 LEU A N 1
ATOM 1263 C CA . LEU A 1 166 ? -1.570 3.659 -8.502 1.00 94.00 166 LEU A CA 1
ATOM 1264 C C . LEU A 1 166 ? -2.007 2.202 -8.311 1.00 94.00 166 LEU A C 1
ATOM 1266 O O . LEU A 1 166 ? -1.453 1.515 -7.461 1.00 94.00 166 LEU A O 1
ATOM 1270 N N . SER A 1 167 ? -2.885 1.687 -9.177 1.00 94.88 167 SER A N 1
ATOM 1271 C CA . SER A 1 167 ? -3.299 0.274 -9.156 1.00 94.88 167 SER A CA 1
ATOM 1272 C C . SER A 1 167 ? -2.107 -0.669 -9.349 1.00 94.88 167 SER A C 1
ATOM 1274 O O . SER A 1 167 ? -1.910 -1.598 -8.567 1.00 94.88 167 SER A O 1
ATOM 1276 N N . ALA A 1 168 ? -1.252 -0.391 -10.341 1.00 96.69 168 ALA A N 1
ATOM 1277 C CA . ALA A 1 168 ? -0.016 -1.142 -10.549 1.00 96.69 168 ALA A CA 1
ATOM 1278 C C . ALA A 1 168 ? 0.967 -0.984 -9.376 1.00 96.69 168 ALA A C 1
ATOM 1280 O O . ALA A 1 168 ? 1.707 -1.913 -9.059 1.00 96.69 168 ALA A O 1
ATOM 1281 N N . CYS A 1 169 ? 0.974 0.169 -8.706 1.00 96.50 169 CYS A N 1
ATOM 1282 C CA . CYS A 1 169 ? 1.805 0.392 -7.529 1.00 96.50 169 CYS A CA 1
ATOM 1283 C C . CYS A 1 169 ? 1.388 -0.489 -6.353 1.00 96.50 169 CYS A C 1
ATOM 1285 O O . CYS A 1 169 ? 2.236 -1.191 -5.803 1.00 96.50 169 CYS A O 1
ATOM 1287 N N . HIS A 1 170 ? 0.091 -0.516 -6.034 1.00 96.56 170 HIS A N 1
ATOM 1288 C CA . HIS A 1 170 ? -0.456 -1.362 -4.977 1.00 96.56 170 HIS A CA 1
ATOM 1289 C C . HIS A 1 170 ? -0.197 -2.837 -5.276 1.00 96.56 170 HIS A C 1
ATOM 1291 O O . HIS A 1 170 ? 0.301 -3.560 -4.418 1.00 96.56 170 HIS A O 1
ATOM 1297 N N . ALA A 1 171 ? -0.419 -3.269 -6.522 1.00 96.62 171 ALA A N 1
ATOM 1298 C CA . ALA A 1 171 ? -0.115 -4.631 -6.951 1.00 96.62 171 ALA A CA 1
ATOM 1299 C C . ALA A 1 171 ? 1.372 -4.982 -6.751 1.00 96.62 171 ALA A C 1
ATOM 1301 O O . ALA A 1 171 ? 1.702 -6.043 -6.217 1.00 96.62 171 ALA A O 1
ATOM 1302 N N . PHE A 1 172 ? 2.284 -4.074 -7.112 1.00 97.19 172 PHE A N 1
ATOM 1303 C CA . PHE A 1 172 ? 3.718 -4.266 -6.892 1.00 97.19 172 PHE A CA 1
ATOM 1304 C C . PHE A 1 172 ? 4.088 -4.291 -5.400 1.00 97.19 172 PHE A C 1
ATOM 1306 O O . PHE A 1 172 ? 4.920 -5.104 -4.992 1.00 97.19 172 PHE A O 1
ATOM 1313 N N . ALA A 1 173 ? 3.473 -3.435 -4.579 1.00 96.69 173 ALA A N 1
ATOM 1314 C CA . ALA A 1 173 ? 3.672 -3.402 -3.133 1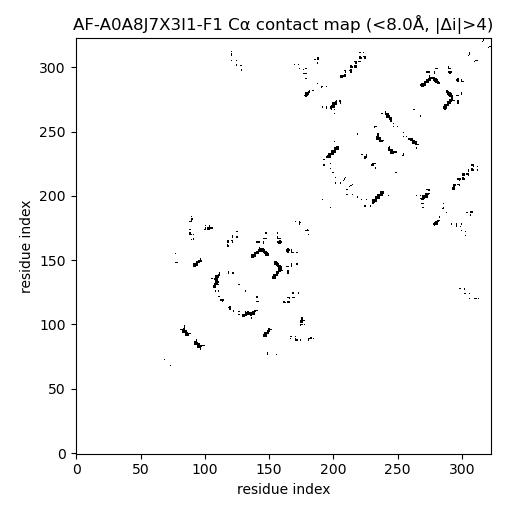.00 96.69 173 ALA A CA 1
ATOM 1315 C C . ALA A 1 173 ? 3.215 -4.711 -2.468 1.00 96.69 173 ALA A C 1
ATOM 1317 O O . ALA A 1 173 ? 3.993 -5.307 -1.721 1.00 96.69 173 ALA A O 1
ATOM 1318 N N . CYS A 1 174 ? 2.016 -5.198 -2.806 1.00 96.25 174 CYS A N 1
ATOM 1319 C CA . CYS A 1 174 ? 1.481 -6.483 -2.350 1.00 96.25 174 CYS A CA 1
ATOM 1320 C C . CYS A 1 174 ? 2.441 -7.631 -2.688 1.00 96.25 174 CYS A C 1
ATOM 1322 O O . CYS A 1 174 ? 2.890 -8.369 -1.808 1.00 96.25 174 CYS A O 1
ATOM 1324 N N . LEU A 1 175 ? 2.862 -7.708 -3.954 1.00 95.38 175 LEU A N 1
ATOM 1325 C CA . LEU A 1 175 ? 3.778 -8.738 -4.436 1.00 95.38 175 LEU A CA 1
ATOM 1326 C C . LEU A 1 175 ? 5.120 -8.736 -3.690 1.00 95.38 175 LEU A C 1
ATOM 1328 O O . LEU A 1 175 ? 5.615 -9.783 -3.273 1.00 95.38 175 LEU A O 1
ATOM 1332 N N . ARG A 1 176 ? 5.724 -7.557 -3.514 1.00 95.12 176 ARG A N 1
ATOM 1333 C CA . ARG A 1 176 ? 7.044 -7.412 -2.882 1.00 95.12 176 ARG A CA 1
ATOM 1334 C C . ARG A 1 176 ? 7.005 -7.652 -1.374 1.00 95.12 176 ARG A C 1
ATOM 1336 O O . ARG A 1 176 ? 7.998 -8.084 -0.791 1.00 95.12 176 ARG A O 1
ATOM 1343 N N . GLU A 1 177 ? 5.899 -7.345 -0.713 1.00 94.88 177 GLU A N 1
ATOM 1344 C CA . GLU A 1 177 ? 5.761 -7.610 0.720 1.00 94.88 177 GLU A CA 1
ATOM 1345 C C . GLU A 1 177 ? 5.224 -9.010 1.018 1.00 94.88 177 GLU A C 1
ATOM 1347 O O . GLU A 1 177 ? 5.191 -9.401 2.182 1.00 94.88 177 GLU A O 1
ATOM 1352 N N . GLY A 1 178 ? 4.885 -9.792 -0.014 1.00 94.88 178 GLY A N 1
ATOM 1353 C CA . GLY A 1 178 ? 4.305 -11.118 0.170 1.00 94.88 178 GLY A CA 1
ATOM 1354 C C . GLY A 1 178 ? 2.957 -11.028 0.871 1.00 94.88 178 GLY A C 1
ATOM 1355 O O . GLY A 1 178 ? 2.724 -11.747 1.838 1.00 94.88 178 GLY A O 1
ATOM 1356 N N . ILE A 1 179 ? 2.138 -10.069 0.442 1.00 96.19 179 ILE A N 1
ATOM 1357 C CA . ILE A 1 179 ? 0.792 -9.833 0.947 1.00 96.19 179 ILE A CA 1
ATOM 1358 C C . ILE A 1 179 ? -0.174 -10.200 -0.168 1.00 96.19 179 ILE A C 1
ATOM 1360 O O . ILE A 1 179 ? -0.102 -9.641 -1.265 1.00 96.19 179 ILE A O 1
ATOM 1364 N N . GLU A 1 180 ? -1.078 -11.129 0.111 1.00 96.44 180 GLU A N 1
ATOM 1365 C CA . GLU A 1 180 ? -2.210 -11.395 -0.768 1.00 96.44 180 GLU A CA 1
ATOM 1366 C C . GLU A 1 180 ? -3.186 -10.219 -0.688 1.00 96.44 180 GLU A C 1
ATOM 1368 O O . GLU A 1 180 ? -3.600 -9.813 0.397 1.00 96.44 180 GLU A O 1
ATOM 1373 N N . CYS A 1 181 ? -3.515 -9.629 -1.836 1.00 95.12 181 CYS A N 1
ATOM 1374 C CA . CYS A 1 181 ? -4.399 -8.472 -1.917 1.00 95.12 181 CYS A CA 1
ATOM 1375 C C . CYS A 1 181 ? -5.649 -8.822 -2.735 1.00 95.12 181 CYS A C 1
ATOM 1377 O O . CYS A 1 181 ? -5.520 -9.470 -3.776 1.00 95.12 181 CYS A O 1
ATOM 1379 N N . PRO A 1 182 ? -6.846 -8.394 -2.301 1.00 94.12 182 PRO A N 1
ATOM 1380 C CA . PRO A 1 182 ? -8.108 -8.805 -2.897 1.00 94.12 182 PRO A CA 1
ATOM 1381 C C . PRO A 1 182 ? -8.445 -7.930 -4.107 1.00 94.12 182 PRO A C 1
ATOM 1383 O O . PRO A 1 182 ? -8.157 -6.737 -4.103 1.00 94.12 182 PRO A O 1
ATOM 1386 N N . ASP A 1 183 ? -9.141 -8.466 -5.111 1.00 87.94 183 ASP A N 1
ATOM 1387 C CA . ASP A 1 183 ? -9.501 -7.703 -6.323 1.00 87.94 183 ASP A CA 1
ATOM 1388 C C . ASP A 1 183 ? -10.306 -6.419 -6.026 1.00 87.94 183 ASP A C 1
ATOM 1390 O O . ASP A 1 183 ? -10.183 -5.424 -6.737 1.00 87.94 183 ASP A O 1
ATOM 1394 N N . GLY A 1 184 ? -11.085 -6.413 -4.938 1.00 89.00 184 GLY A N 1
ATOM 1395 C CA . GLY A 1 184 ? -11.854 -5.258 -4.459 1.00 89.00 184 GLY A CA 1
ATOM 1396 C C . GLY A 1 184 ? -11.060 -4.245 -3.625 1.00 89.00 184 GLY A C 1
ATOM 1397 O O . GLY A 1 184 ? -11.667 -3.378 -3.004 1.00 89.00 184 GLY A O 1
ATOM 1398 N N . LEU A 1 185 ? -9.723 -4.326 -3.563 1.00 94.44 185 LEU A N 1
ATOM 1399 C CA . LEU A 1 185 ? -8.895 -3.473 -2.694 1.00 94.44 185 LEU A CA 1
ATOM 1400 C C . LEU A 1 185 ? -9.173 -1.967 -2.881 1.00 94.44 185 LEU A C 1
ATOM 1402 O O . LEU A 1 185 ? -9.145 -1.198 -1.920 1.00 94.44 185 LEU A O 1
ATOM 1406 N N . LEU A 1 186 ? -9.469 -1.539 -4.110 1.00 92.94 186 LEU A N 1
ATOM 1407 C CA . LEU A 1 186 ? -9.756 -0.137 -4.432 1.00 92.94 186 LEU A CA 1
ATOM 1408 C C . LEU A 1 186 ? -11.147 0.340 -3.972 1.00 92.94 186 LEU A C 1
ATOM 1410 O O . LEU A 1 186 ? -11.403 1.542 -4.017 1.00 92.94 186 LEU A O 1
ATOM 1414 N N . ASP A 1 187 ? -12.012 -0.566 -3.504 1.00 94.38 187 ASP A N 1
ATOM 1415 C CA . ASP A 1 187 ? -13.360 -0.261 -3.001 1.00 94.38 187 ASP A CA 1
ATOM 1416 C C . ASP A 1 187 ? -13.385 0.072 -1.495 1.00 94.38 187 ASP A C 1
ATOM 1418 O O . ASP A 1 187 ? -14.427 0.436 -0.939 1.00 94.38 187 ASP A O 1
ATOM 1422 N N . ILE A 1 188 ? -12.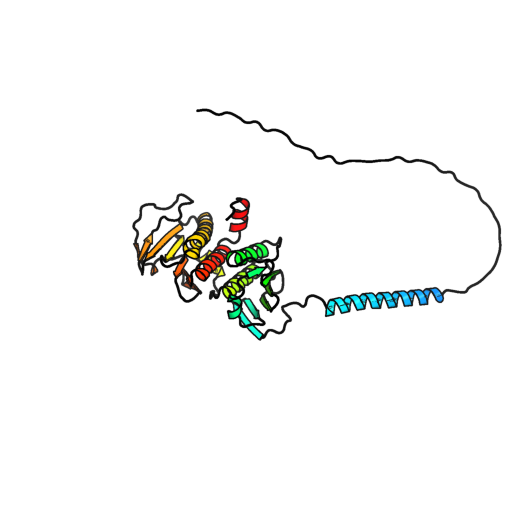238 -0.034 -0.809 1.00 96.38 188 ILE A N 1
ATOM 1423 C CA . ILE A 1 188 ? -12.099 0.282 0.622 1.00 96.38 188 ILE A CA 1
ATOM 1424 C C . ILE A 1 188 ? -12.676 1.664 0.990 1.00 96.38 188 ILE A C 1
ATOM 1426 O O . ILE A 1 188 ? -13.413 1.738 1.980 1.00 96.38 188 ILE A O 1
ATOM 1430 N N . PRO A 1 189 ? -12.403 2.762 0.252 1.00 94.06 189 PRO A N 1
ATOM 1431 C CA . PRO A 1 189 ? -12.933 4.078 0.605 1.00 94.06 189 PRO A CA 1
ATOM 1432 C C . PRO A 1 189 ? -14.465 4.108 0.619 1.00 94.06 189 PRO A C 1
ATOM 1434 O O . PRO A 1 189 ? -15.058 4.713 1.508 1.00 94.06 189 PRO A O 1
ATOM 1437 N N . GLN A 1 190 ? -15.108 3.433 -0.336 1.00 94.00 190 GLN A N 1
ATOM 1438 C CA . GLN A 1 190 ? -16.561 3.352 -0.462 1.00 94.00 190 GLN A CA 1
ATOM 1439 C C . GLN A 1 190 ? -17.166 2.531 0.679 1.00 94.00 190 GLN A C 1
ATOM 1441 O O . GLN A 1 190 ? -18.181 2.938 1.242 1.00 94.00 190 GLN A O 1
ATOM 1446 N N . ILE A 1 191 ? -16.528 1.414 1.046 1.00 95.50 191 ILE A N 1
ATOM 1447 C CA . ILE A 1 191 ? -16.954 0.573 2.173 1.00 95.50 191 ILE A CA 1
ATOM 1448 C C . ILE A 1 191 ? -16.912 1.369 3.476 1.00 95.50 191 ILE A C 1
ATOM 1450 O O . ILE A 1 191 ? -17.896 1.387 4.209 1.00 95.50 191 ILE A O 1
ATOM 1454 N N . LEU A 1 192 ? -15.805 2.066 3.744 1.00 95.44 192 LEU A N 1
ATOM 1455 C CA . LEU A 1 192 ? -15.638 2.847 4.972 1.00 95.44 192 LEU A CA 1
ATOM 1456 C C . LEU A 1 192 ? -16.540 4.085 5.005 1.00 95.44 192 LEU A C 1
ATOM 1458 O O . LEU A 1 192 ? -17.091 4.413 6.052 1.00 95.44 192 LEU A O 1
ATOM 1462 N N . ALA A 1 193 ? -16.737 4.764 3.872 1.00 91.88 193 ALA A N 1
ATOM 1463 C CA . ALA A 1 193 ? -17.605 5.940 3.801 1.00 91.88 193 ALA A CA 1
ATOM 1464 C C . ALA A 1 193 ? -19.089 5.621 4.057 1.00 91.88 193 ALA A C 1
ATOM 1466 O O . ALA A 1 193 ? -19.848 6.520 4.418 1.00 91.88 193 ALA A O 1
ATOM 1467 N N . GLY A 1 194 ? -19.502 4.362 3.872 1.00 90.94 194 GLY A N 1
ATOM 1468 C CA . GLY A 1 194 ? -20.851 3.888 4.180 1.00 90.94 194 GLY A CA 1
ATOM 1469 C C . GLY A 1 194 ? -21.098 3.565 5.657 1.00 90.94 194 GLY A C 1
ATOM 1470 O O . GLY A 1 194 ? -22.229 3.234 6.007 1.00 90.94 194 GLY A O 1
ATOM 1471 N N . GLN A 1 195 ? -20.075 3.630 6.516 1.00 92.06 195 GLN A N 1
ATOM 1472 C CA . GLN A 1 195 ? -20.179 3.239 7.924 1.00 92.06 195 GLN A CA 1
ATOM 1473 C C . GLN A 1 195 ? -20.633 4.404 8.809 1.00 92.06 195 GLN A C 1
ATOM 1475 O O . GLN A 1 195 ? -20.219 5.549 8.622 1.00 92.06 195 GLN A O 1
ATOM 1480 N N . GLU A 1 196 ? -21.464 4.098 9.810 1.00 90.00 196 GLU A N 1
ATOM 1481 C CA . GLU A 1 196 ? -21.881 5.078 10.823 1.00 90.00 196 GLU A CA 1
ATOM 1482 C C . GLU A 1 196 ? -20.724 5.470 11.751 1.00 90.00 196 GLU A C 1
ATOM 1484 O O . GLU A 1 196 ? -20.651 6.615 12.193 1.00 90.00 196 GLU A O 1
ATOM 1489 N N . GLU A 1 197 ? -19.805 4.538 12.012 1.00 90.44 197 GLU A N 1
ATOM 1490 C CA . GLU A 1 197 ? -18.600 4.733 12.816 1.00 90.44 197 GLU A CA 1
ATOM 1491 C C . GLU A 1 197 ? -17.388 4.141 12.088 1.00 90.44 197 GLU A C 1
ATOM 1493 O O . GLU A 1 197 ? -17.465 3.058 11.512 1.00 90.44 197 GLU A O 1
ATOM 1498 N N . LEU A 1 198 ? -16.251 4.834 12.138 1.00 92.62 198 LEU A N 1
ATOM 1499 C CA . LEU A 1 198 ? -14.991 4.388 11.548 1.00 92.62 198 LEU A CA 1
ATOM 1500 C C . LEU A 1 198 ? -14.156 3.680 12.615 1.00 92.62 198 LEU A C 1
ATOM 1502 O O . LEU A 1 198 ? -13.443 4.328 13.384 1.00 92.62 198 LEU A O 1
ATOM 1506 N N . ASN A 1 199 ? -14.227 2.352 12.683 1.00 93.38 199 ASN A N 1
ATOM 1507 C CA . ASN A 1 199 ? -13.489 1.608 13.703 1.00 93.38 199 ASN A CA 1
ATOM 1508 C C . ASN A 1 199 ? -12.112 1.144 13.218 1.00 93.38 199 ASN A C 1
ATOM 1510 O O . ASN A 1 199 ? -11.941 0.677 12.090 1.00 93.38 199 ASN A O 1
ATOM 1514 N N . LEU A 1 200 ? -11.148 1.203 14.133 1.00 94.81 200 LEU A N 1
ATOM 1515 C CA . LEU A 1 200 ? -9.844 0.563 14.030 1.00 94.81 200 LEU A CA 1
ATOM 1516 C C . LEU A 1 200 ? -9.690 -0.448 15.169 1.00 94.81 200 LEU A C 1
ATOM 1518 O O . LEU A 1 200 ? -9.613 -0.053 16.330 1.00 94.81 200 LEU A O 1
ATOM 1522 N N . VAL A 1 201 ? -9.627 -1.736 14.851 1.00 94.50 201 VAL A N 1
ATOM 1523 C CA . VAL A 1 201 ? -9.363 -2.819 15.805 1.00 94.50 201 VAL A CA 1
ATOM 1524 C C . VAL A 1 201 ? -7.895 -3.215 15.724 1.00 94.50 201 VAL A C 1
ATOM 1526 O O . VAL A 1 201 ? -7.379 -3.479 14.641 1.00 94.50 201 VAL A O 1
ATOM 1529 N N . ILE A 1 202 ? -7.221 -3.263 16.868 1.00 92.88 202 ILE A N 1
ATOM 1530 C CA . ILE A 1 202 ? -5.783 -3.518 16.972 1.00 92.88 202 ILE A CA 1
ATOM 1531 C C . ILE A 1 202 ? -5.561 -4.739 17.848 1.00 92.88 202 ILE A C 1
ATOM 1533 O O . ILE A 1 202 ? -5.968 -4.753 19.013 1.00 92.88 202 ILE A O 1
ATOM 1537 N N . ASP A 1 203 ? -4.870 -5.736 17.312 1.00 90.81 203 ASP A N 1
ATOM 1538 C CA . ASP A 1 203 ? -4.369 -6.855 18.097 1.00 90.81 203 ASP A CA 1
ATOM 1539 C C . ASP A 1 203 ? -3.192 -6.432 18.987 1.00 90.81 203 ASP A C 1
ATOM 1541 O O . ASP A 1 203 ? -2.205 -5.855 18.525 1.00 90.81 203 ASP A O 1
ATOM 1545 N N . GLY A 1 204 ? -3.298 -6.718 20.288 1.00 83.88 204 GLY A N 1
ATOM 1546 C CA . GLY A 1 204 ? -2.233 -6.462 21.256 1.00 83.88 204 GLY A CA 1
ATOM 1547 C C . GLY A 1 204 ? -0.972 -7.307 21.034 1.00 83.88 204 GLY A C 1
ATOM 1548 O O . GLY A 1 204 ? 0.060 -6.991 21.623 1.00 83.88 204 GLY A O 1
ATOM 1549 N N . ALA A 1 205 ? -1.040 -8.353 20.203 1.00 88.69 205 ALA A N 1
ATOM 1550 C CA . ALA A 1 205 ? 0.105 -9.180 19.819 1.00 88.69 205 ALA A CA 1
ATOM 1551 C C . ALA A 1 205 ? 0.980 -8.562 18.711 1.00 88.69 205 ALA A C 1
ATOM 1553 O O . ALA A 1 205 ? 2.069 -9.071 18.446 1.00 88.69 205 ALA A O 1
ATOM 1554 N N . LEU A 1 206 ? 0.541 -7.469 18.076 1.00 88.56 206 LEU A N 1
ATOM 1555 C CA . LEU A 1 206 ? 1.303 -6.824 17.007 1.00 88.56 206 LEU A CA 1
ATOM 1556 C C . LEU A 1 206 ? 2.675 -6.334 17.481 1.00 88.56 206 LEU A C 1
ATOM 1558 O O . LEU A 1 206 ? 2.840 -5.803 18.581 1.00 88.56 206 LEU A O 1
ATOM 1562 N N . GLY A 1 207 ? 3.659 -6.450 16.591 1.00 86.81 207 GLY A N 1
ATOM 1563 C CA . GLY A 1 207 ? 4.995 -5.917 16.819 1.00 86.81 207 GLY A CA 1
ATOM 1564 C C . GLY A 1 207 ? 5.048 -4.385 16.837 1.00 86.81 207 GLY A C 1
ATOM 1565 O O . GLY A 1 207 ? 4.092 -3.671 16.520 1.00 86.81 207 GLY A O 1
ATOM 1566 N N . GLU A 1 208 ? 6.215 -3.861 17.220 1.00 87.06 208 GLU A N 1
ATOM 1567 C CA . GLU A 1 208 ? 6.432 -2.427 17.427 1.00 87.06 208 GLU A CA 1
ATOM 1568 C C . GLU A 1 208 ? 6.134 -1.593 16.175 1.00 87.06 208 GLU A C 1
ATOM 1570 O O . GLU A 1 208 ? 5.583 -0.494 16.281 1.00 87.06 208 GLU A O 1
ATOM 1575 N N . LYS A 1 209 ? 6.479 -2.095 14.982 1.00 86.38 209 LYS A N 1
ATOM 1576 C CA . LYS A 1 209 ? 6.351 -1.327 13.742 1.00 86.38 209 LYS A CA 1
ATOM 1577 C C . LYS A 1 209 ? 4.883 -1.096 13.395 1.00 86.38 209 LYS A C 1
ATOM 1579 O O . LYS A 1 209 ? 4.497 0.040 13.118 1.00 86.38 209 LYS A O 1
ATOM 1584 N N . SER A 1 210 ? 4.067 -2.142 13.432 1.00 86.38 210 SER A N 1
ATOM 1585 C CA . SER A 1 210 ? 2.630 -2.074 13.166 1.00 86.38 210 SER A CA 1
ATOM 1586 C C . SER A 1 210 ? 1.913 -1.306 14.257 1.00 86.38 210 SER A C 1
ATOM 1588 O O . SER A 1 210 ? 1.105 -0.431 13.949 1.00 86.38 210 SER A O 1
ATOM 1590 N N . PHE A 1 211 ? 2.253 -1.565 15.521 1.00 82.94 211 PHE A N 1
ATOM 1591 C CA . PHE A 1 211 ? 1.612 -0.893 16.640 1.00 82.94 211 PHE A CA 1
ATOM 1592 C C . PHE A 1 211 ? 1.921 0.610 16.645 1.00 82.94 211 PHE A C 1
ATOM 1594 O O . PHE A 1 211 ? 1.016 1.430 16.674 1.00 82.94 211 PHE A O 1
ATOM 1601 N N . GLN A 1 212 ? 3.182 1.032 16.552 1.00 83.19 212 GLN A N 1
ATOM 1602 C CA . GLN A 1 212 ? 3.491 2.464 16.613 1.00 83.19 212 GLN A CA 1
ATOM 1603 C C . GLN A 1 212 ? 3.219 3.181 15.289 1.00 83.19 212 GLN A C 1
ATOM 1605 O O . GLN A 1 212 ? 2.592 4.237 15.274 1.00 83.19 212 GLN A O 1
ATOM 1610 N N . LYS A 1 213 ? 3.703 2.638 14.166 1.00 86.75 213 LYS A N 1
ATOM 1611 C CA . LYS A 1 213 ? 3.631 3.336 12.875 1.00 86.75 213 LYS A CA 1
ATOM 1612 C C . LYS A 1 213 ? 2.348 3.016 12.131 1.00 86.75 213 LYS A C 1
ATOM 1614 O O . LYS A 1 213 ? 1.742 3.928 11.577 1.00 86.75 213 LYS A O 1
ATOM 1619 N N . GLY A 1 214 ? 1.922 1.755 12.128 1.00 87.62 214 GLY A N 1
ATOM 1620 C CA . GLY A 1 214 ? 0.720 1.323 11.411 1.00 87.62 214 GLY A CA 1
ATOM 1621 C C . GLY A 1 214 ? -0.558 1.965 11.955 1.00 87.62 214 GLY A C 1
ATOM 1622 O O . GLY A 1 214 ? -1.344 2.503 11.176 1.00 87.62 214 GLY A O 1
ATOM 1623 N N . ILE A 1 215 ? -0.715 2.020 13.284 1.00 89.12 215 ILE A N 1
ATOM 1624 C CA . ILE A 1 215 ? -1.856 2.691 13.933 1.00 89.12 215 ILE A CA 1
ATOM 1625 C C . ILE A 1 215 ? -1.926 4.169 13.536 1.00 89.12 215 ILE A C 1
ATOM 1627 O O . ILE A 1 215 ? -2.994 4.660 13.184 1.00 89.12 215 ILE A O 1
ATOM 1631 N N . ILE A 1 216 ? -0.798 4.886 13.565 1.00 86.44 216 ILE A N 1
ATOM 1632 C CA . ILE A 1 216 ? -0.745 6.304 13.176 1.00 86.44 216 ILE A CA 1
ATOM 1633 C C . ILE A 1 216 ? -1.073 6.468 11.684 1.00 86.44 216 ILE A C 1
ATOM 1635 O O . ILE A 1 216 ? -1.849 7.349 11.316 1.00 86.44 216 ILE A O 1
ATOM 1639 N N . THR A 1 217 ? -0.512 5.599 10.841 1.00 89.31 217 THR A N 1
ATOM 1640 C CA . THR A 1 217 ? -0.702 5.575 9.381 1.00 89.31 217 THR A CA 1
ATOM 1641 C C . THR A 1 217 ? -2.190 5.447 9.036 1.00 89.31 217 THR A C 1
ATOM 1643 O O . THR A 1 217 ? -2.749 6.332 8.387 1.00 89.31 217 THR A O 1
ATOM 1646 N N . ILE A 1 218 ? -2.877 4.421 9.552 1.00 91.88 218 ILE A N 1
ATOM 1647 C CA . ILE A 1 218 ? -4.328 4.264 9.350 1.00 91.88 218 ILE A CA 1
ATOM 1648 C C . ILE A 1 218 ? -5.129 5.342 10.076 1.00 91.88 218 ILE A C 1
ATOM 1650 O O . ILE A 1 218 ? -6.101 5.848 9.523 1.00 91.88 218 ILE A O 1
ATOM 1654 N N . GLY A 1 219 ? -4.718 5.749 11.276 1.00 89.38 219 GLY A N 1
ATOM 1655 C CA . GLY A 1 219 ? -5.390 6.794 12.045 1.00 89.38 219 GLY A CA 1
ATOM 1656 C C . GLY A 1 219 ? -5.521 8.108 11.271 1.00 89.38 219 GLY A C 1
ATOM 1657 O O . GLY A 1 219 ? -6.597 8.704 11.258 1.00 89.38 219 GLY A O 1
ATOM 1658 N N . TYR A 1 220 ? -4.477 8.540 10.553 1.00 86.81 220 TYR A N 1
ATOM 1659 C CA . TYR A 1 220 ? -4.570 9.726 9.693 1.00 86.81 220 TYR A CA 1
ATOM 1660 C C . TYR A 1 220 ? -5.489 9.524 8.479 1.00 86.81 220 TYR A C 1
ATOM 1662 O O . TYR A 1 220 ? -6.206 10.454 8.091 1.00 86.81 220 TYR A O 1
ATOM 1670 N N . ALA A 1 221 ? -5.496 8.329 7.883 1.00 90.44 221 ALA A N 1
ATOM 1671 C CA . ALA A 1 221 ? -6.412 8.003 6.791 1.00 90.44 221 ALA A CA 1
ATOM 1672 C C . ALA A 1 221 ? -7.875 8.062 7.259 1.00 90.44 221 ALA A C 1
ATOM 1674 O O . ALA A 1 221 ? -8.699 8.739 6.641 1.00 90.44 221 ALA A O 1
ATOM 1675 N N . LEU A 1 222 ? -8.179 7.445 8.404 1.00 91.25 222 LEU A N 1
ATOM 1676 C CA . LEU A 1 222 ? -9.503 7.494 9.023 1.00 91.25 222 LEU A CA 1
ATOM 1677 C C . LEU A 1 222 ? -9.887 8.914 9.446 1.00 91.25 222 LEU A C 1
ATOM 1679 O O . LEU A 1 222 ? -11.027 9.311 9.242 1.00 91.25 222 LEU A O 1
ATOM 1683 N N . GLY A 1 223 ? -8.948 9.719 9.951 1.00 87.94 223 GLY A N 1
ATOM 1684 C CA . GLY A 1 223 ? -9.188 11.137 10.244 1.00 87.94 223 GLY A CA 1
ATOM 1685 C C . GLY A 1 223 ? -9.534 11.956 8.993 1.00 87.94 223 GLY A C 1
ATOM 1686 O O . GLY A 1 223 ? -10.374 12.858 9.040 1.00 87.94 223 GLY A O 1
ATOM 1687 N N . THR A 1 224 ? -8.941 11.614 7.844 1.00 87.38 224 THR A N 1
ATOM 1688 C CA . THR A 1 224 ? -9.301 12.222 6.555 1.00 87.38 224 THR A CA 1
ATOM 1689 C C . THR A 1 224 ? -10.727 11.850 6.161 1.00 87.38 224 THR A C 1
ATOM 1691 O O . THR A 1 224 ? -11.500 12.746 5.820 1.00 87.38 224 THR A O 1
ATOM 1694 N N . LEU A 1 225 ? -11.108 10.574 6.275 1.00 89.19 225 LEU A N 1
ATOM 1695 C CA . LEU A 1 225 ? -12.486 10.134 6.031 1.00 89.19 225 LEU A CA 1
ATOM 1696 C C . LEU A 1 225 ? -13.477 10.781 7.002 1.00 89.19 225 LEU A C 1
ATOM 1698 O O . LEU A 1 225 ? -14.483 11.319 6.555 1.00 89.19 225 LEU A O 1
ATOM 1702 N N . GLN A 1 226 ? -13.164 10.832 8.298 1.00 89.44 226 GLN A N 1
ATOM 1703 C CA . GLN A 1 226 ? -13.972 11.516 9.311 1.00 89.44 226 GLN A CA 1
ATOM 1704 C C . GLN A 1 226 ? -14.248 12.970 8.919 1.00 89.44 226 GLN A C 1
ATOM 1706 O O . GLN A 1 226 ? -15.372 13.443 9.067 1.00 89.44 226 GLN A O 1
ATOM 1711 N N . SER A 1 227 ? -13.250 13.690 8.394 1.00 86.94 227 SER A N 1
ATOM 1712 C CA . SER A 1 227 ? -13.441 15.080 7.958 1.00 86.94 227 SER A CA 1
ATOM 1713 C C . SER A 1 227 ? -14.414 15.225 6.778 1.00 86.94 227 SER A C 1
ATOM 1715 O O . SER A 1 227 ? -14.986 16.297 6.588 1.00 86.94 227 SER A O 1
ATOM 1717 N N . GLN A 1 228 ? -14.606 14.159 5.996 1.00 87.25 228 GLN A N 1
ATOM 1718 C CA . GLN A 1 228 ? -15.488 14.123 4.829 1.00 87.25 228 GLN A CA 1
ATOM 1719 C C . GLN A 1 228 ? -16.891 13.617 5.180 1.00 87.25 228 GLN A C 1
ATOM 1721 O O . GLN A 1 228 ? -17.874 14.162 4.683 1.00 87.25 228 GLN A O 1
ATOM 1726 N N . THR A 1 229 ? -16.992 12.587 6.023 1.00 88.50 229 THR A N 1
ATOM 1727 C CA . THR A 1 229 ? -18.256 11.900 6.340 1.00 88.50 229 THR A CA 1
ATOM 1728 C C . THR A 1 229 ? -18.896 12.381 7.640 1.00 88.50 229 THR A C 1
ATOM 1730 O O . THR A 1 229 ? -20.102 12.242 7.821 1.00 88.50 229 THR A O 1
ATOM 1733 N N . GLY A 1 230 ? -18.108 12.945 8.558 1.00 86.94 230 GLY A N 1
ATOM 1734 C CA . GLY A 1 230 ? -18.532 13.276 9.919 1.00 86.94 230 GLY A CA 1
ATOM 1735 C C . GLY A 1 230 ? -18.644 12.069 10.857 1.00 86.94 230 GLY A C 1
ATOM 1736 O O . GLY A 1 230 ? -18.970 12.261 12.029 1.00 86.94 230 GLY A O 1
ATOM 1737 N N . ALA A 1 231 ? -18.365 10.851 10.379 1.00 86.25 231 ALA A N 1
ATOM 1738 C CA . ALA A 1 231 ? -18.418 9.640 11.192 1.00 86.25 231 ALA A CA 1
ATOM 1739 C C . ALA A 1 231 ? -17.342 9.683 12.296 1.00 86.25 231 ALA A C 1
ATOM 1741 O O . ALA A 1 231 ? -16.185 10.013 12.008 1.00 86.25 231 ALA A O 1
ATOM 1742 N N . PRO A 1 232 ? -17.680 9.378 13.562 1.00 87.75 232 PRO A N 1
ATOM 1743 C CA . PRO A 1 232 ? -16.686 9.286 14.619 1.00 87.75 232 PRO A CA 1
ATOM 1744 C C . PRO A 1 232 ? -15.700 8.163 14.302 1.00 87.75 232 PRO A C 1
ATOM 1746 O O . PRO A 1 232 ? -16.085 7.087 13.849 1.00 87.75 232 PRO A O 1
ATOM 1749 N N . VAL A 1 233 ? -14.421 8.418 14.560 1.00 88.31 233 VAL A N 1
ATOM 1750 C CA . VAL A 1 233 ? -13.413 7.359 14.581 1.00 88.31 233 VAL A CA 1
ATOM 1751 C C . VAL A 1 233 ? -13.472 6.710 15.955 1.00 88.31 233 VAL A C 1
ATOM 1753 O O . VAL A 1 233 ? -13.664 7.409 16.942 1.00 88.31 233 VAL A O 1
ATOM 1756 N N . ASN A 1 234 ? -13.306 5.398 16.034 1.00 88.25 234 ASN A N 1
ATOM 1757 C CA . ASN A 1 234 ? -13.191 4.653 17.282 1.00 88.25 234 ASN A CA 1
ATOM 1758 C C . ASN A 1 234 ? -11.996 3.707 17.171 1.00 88.25 234 ASN A C 1
ATOM 1760 O O . ASN A 1 234 ? -11.703 3.164 16.107 1.00 88.25 234 ASN A O 1
ATOM 1764 N N . THR A 1 235 ? -11.276 3.503 18.267 1.00 88.94 235 THR A N 1
ATOM 1765 C CA . THR A 1 235 ? -10.134 2.586 18.304 1.00 88.94 235 THR A CA 1
ATOM 1766 C C . THR A 1 235 ? -10.395 1.524 19.354 1.00 88.94 235 THR A C 1
ATOM 1768 O O . THR A 1 235 ? -10.819 1.848 20.455 1.00 88.94 235 THR A O 1
ATOM 1771 N N . TRP A 1 236 ? -10.148 0.263 19.025 1.00 90.69 236 TRP A N 1
ATOM 1772 C CA . TRP A 1 236 ? -10.439 -0.886 19.869 1.00 90.69 236 TRP A CA 1
ATOM 1773 C C . TRP A 1 236 ? -9.181 -1.725 20.049 1.00 90.69 236 TRP A C 1
ATOM 1775 O O . TRP A 1 236 ? -8.478 -2.016 19.083 1.00 90.69 236 TRP A O 1
ATOM 1785 N N . LEU A 1 237 ? -8.910 -2.141 21.282 1.00 90.06 237 LEU A N 1
ATOM 1786 C CA . LEU A 1 237 ? -7.849 -3.091 21.597 1.00 90.06 237 LEU A CA 1
ATOM 1787 C C . LEU A 1 237 ? -8.447 -4.488 21.727 1.00 90.06 237 LEU A C 1
ATOM 1789 O O . LEU A 1 237 ? -9.330 -4.718 22.557 1.00 90.06 237 LEU A O 1
ATOM 1793 N N . ARG A 1 238 ? -7.952 -5.414 20.912 1.00 90.44 238 ARG A N 1
ATOM 1794 C CA . ARG A 1 238 ? -8.334 -6.824 20.924 1.00 90.44 238 ARG A CA 1
ATOM 1795 C C . ARG A 1 238 ? -7.542 -7.584 21.986 1.00 90.44 238 ARG A C 1
ATOM 1797 O O . ARG A 1 238 ? -6.328 -7.436 22.108 1.00 90.44 238 ARG A O 1
ATOM 1804 N N . ASN A 1 239 ? -8.245 -8.430 22.730 1.00 86.00 239 ASN A N 1
ATOM 1805 C CA . ASN A 1 239 ? -7.685 -9.410 23.652 1.00 86.00 239 ASN A CA 1
ATOM 1806 C C . ASN A 1 239 ? -8.505 -10.705 23.534 1.00 86.00 239 ASN A C 1
ATOM 1808 O O . ASN A 1 239 ? -9.620 -10.804 24.057 1.00 86.00 239 ASN A O 1
ATOM 1812 N N . GLY A 1 240 ? -7.976 -11.674 22.784 1.00 86.75 240 GLY A N 1
ATOM 1813 C CA . GLY A 1 240 ? -8.739 -12.848 22.357 1.00 86.75 240 GLY A CA 1
ATOM 1814 C C . GLY A 1 240 ? -9.906 -12.444 21.453 1.00 86.75 240 GLY A C 1
ATOM 1815 O O . GLY A 1 240 ? -9.709 -11.732 20.468 1.00 86.75 240 GLY A O 1
ATOM 1816 N N . ASP A 1 241 ? -11.122 -12.857 21.807 1.00 89.19 241 ASP A N 1
ATOM 1817 C CA . ASP A 1 241 ? -12.345 -12.554 21.042 1.00 89.19 241 ASP A CA 1
ATOM 1818 C C . ASP A 1 241 ? -13.071 -11.292 21.532 1.00 89.19 241 ASP A C 1
ATOM 1820 O O . ASP A 1 241 ? -14.106 -10.898 20.986 1.00 89.19 241 ASP A O 1
ATOM 1824 N N . THR A 1 242 ? -12.550 -10.654 22.586 1.00 90.38 242 THR A N 1
ATOM 1825 C CA . THR A 1 242 ? -13.133 -9.447 23.181 1.00 90.38 242 THR A CA 1
ATOM 1826 C C . THR A 1 242 ? -12.327 -8.215 22.798 1.00 90.38 242 THR A C 1
ATOM 1828 O O . THR A 1 242 ? -11.100 -8.199 22.900 1.00 90.38 242 THR A O 1
ATOM 1831 N N . CYS A 1 243 ? -13.035 -7.167 22.395 1.00 91.44 243 CYS A N 1
ATOM 1832 C CA . CYS A 1 243 ? -12.473 -5.879 22.030 1.00 91.44 243 CYS A CA 1
ATOM 1833 C C . CYS A 1 243 ? -12.904 -4.817 23.039 1.00 91.44 243 CYS A C 1
ATOM 1835 O O . CYS A 1 243 ? -14.077 -4.743 23.408 1.00 91.44 243 CYS A O 1
ATOM 1837 N N . PHE A 1 244 ? -11.949 -3.998 23.474 1.00 88.50 244 PHE A N 1
ATOM 1838 C CA . PHE A 1 244 ? -12.148 -2.921 24.440 1.00 88.50 244 PHE A CA 1
ATOM 1839 C C . PHE A 1 244 ? -11.954 -1.580 23.753 1.00 88.50 244 PHE A C 1
ATOM 1841 O O . PHE A 1 244 ? -10.916 -1.367 23.120 1.00 88.50 244 PHE A O 1
ATOM 1848 N N . LEU A 1 245 ? -12.920 -0.672 23.891 1.00 85.94 245 LEU A N 1
ATOM 1849 C CA . LEU A 1 245 ? -12.771 0.670 23.341 1.00 85.94 245 LEU A CA 1
ATOM 1850 C C . LEU A 1 245 ? -11.574 1.363 24.006 1.00 85.94 245 LEU A C 1
ATOM 1852 O O . LEU A 1 245 ? -11.473 1.460 25.230 1.00 85.94 245 LEU A O 1
ATOM 1856 N N . ALA A 1 246 ? -10.649 1.828 23.182 1.00 75.69 246 ALA A N 1
ATOM 1857 C CA . ALA A 1 246 ? -9.372 2.375 23.579 1.00 75.69 246 ALA A CA 1
ATOM 1858 C C . ALA A 1 246 ? -9.259 3.822 23.090 1.00 75.69 246 ALA A C 1
ATOM 1860 O O . ALA A 1 246 ? -9.295 4.116 21.900 1.00 75.69 246 ALA A O 1
ATOM 1861 N N . THR A 1 247 ? -9.071 4.755 24.018 1.00 59.62 247 THR A N 1
ATOM 1862 C CA . THR A 1 247 ? -9.065 6.206 23.752 1.00 59.62 247 THR A CA 1
ATOM 1863 C C . THR A 1 247 ? -7.769 6.717 23.089 1.00 59.62 247 THR A C 1
ATOM 1865 O O . THR A 1 247 ? -7.424 7.889 23.221 1.00 59.62 247 THR A O 1
ATOM 1868 N N . VAL A 1 248 ? -6.985 5.843 22.448 1.00 53.16 248 VAL A N 1
ATOM 1869 C CA . VAL A 1 248 ? -5.530 6.025 22.253 1.00 53.16 248 VAL A CA 1
ATOM 1870 C C . VAL A 1 248 ? -5.174 7.062 21.171 1.00 53.16 248 VAL A C 1
ATOM 1872 O O . VAL A 1 248 ? -4.052 7.557 21.161 1.00 53.16 248 VAL A O 1
ATOM 1875 N N . LEU A 1 249 ? -6.112 7.488 20.317 1.00 51.53 249 LEU A N 1
ATOM 1876 C CA . LEU A 1 249 ? -5.854 8.453 19.235 1.00 51.53 249 LEU A CA 1
ATOM 1877 C C . LEU A 1 249 ? -6.683 9.741 19.378 1.00 51.53 249 LEU A C 1
ATOM 1879 O O . LEU A 1 249 ? -7.574 10.030 18.587 1.00 51.53 249 LEU A O 1
ATOM 1883 N N . ASN A 1 250 ? -6.377 10.550 20.395 1.00 43.84 250 ASN A N 1
ATOM 1884 C CA . ASN A 1 250 ? -6.988 11.868 20.583 1.00 43.84 250 ASN A CA 1
ATOM 1885 C C . ASN A 1 250 ? -6.181 12.967 19.865 1.00 43.84 250 ASN A C 1
ATOM 1887 O O . ASN A 1 250 ? -5.268 13.542 20.456 1.00 43.84 250 ASN A O 1
ATOM 1891 N N . SER A 1 251 ? -6.518 13.279 18.610 1.00 40.44 251 SER A N 1
ATOM 1892 C CA . SER A 1 251 ? -6.017 14.493 17.934 1.00 40.44 251 SER A CA 1
ATOM 1893 C C . SER A 1 251 ? -7.108 15.505 17.551 1.00 40.44 251 SER A C 1
ATOM 1895 O O . SER A 1 251 ? -6.775 16.652 17.260 1.00 40.44 251 SER A O 1
ATOM 1897 N N . THR A 1 252 ? -8.400 15.146 17.607 1.00 39.50 252 THR A N 1
ATOM 1898 C CA . THR A 1 252 ? -9.508 16.011 17.135 1.00 39.50 252 THR A CA 1
ATOM 1899 C C . THR A 1 252 ? -10.634 16.267 18.149 1.00 39.50 252 THR A C 1
ATOM 1901 O O . THR A 1 252 ? -11.582 16.980 17.831 1.00 39.50 252 THR A O 1
ATOM 1904 N N . GLY A 1 253 ? -10.542 15.774 19.392 1.00 37.12 253 GLY A N 1
ATOM 1905 C CA . GLY A 1 253 ? -11.435 16.198 20.487 1.00 37.12 253 GLY A CA 1
ATOM 1906 C C . GLY A 1 253 ? -12.899 15.732 20.410 1.00 37.12 253 GLY A C 1
ATOM 1907 O O . GLY A 1 253 ? -13.710 16.181 21.218 1.00 37.12 253 GLY A O 1
ATOM 1908 N N . LEU A 1 254 ? -13.246 14.822 19.495 1.00 39.62 254 LEU A N 1
ATOM 1909 C CA . LEU A 1 254 ? -14.573 14.202 19.390 1.00 39.62 254 LEU A CA 1
ATOM 1910 C C . LEU A 1 254 ? -14.475 12.681 19.582 1.00 39.62 254 LEU A C 1
ATOM 1912 O O . LEU A 1 254 ? -14.740 11.912 18.668 1.00 39.62 254 LEU A O 1
ATOM 1916 N N . PHE A 1 255 ? -14.092 12.247 20.782 1.00 47.19 255 PHE A N 1
ATOM 1917 C CA . PHE A 1 255 ? -14.245 10.855 21.219 1.00 47.19 255 PHE A CA 1
ATOM 1918 C C . PHE A 1 255 ? -15.025 10.833 22.533 1.00 47.19 255 PHE A C 1
ATOM 1920 O O . PHE A 1 255 ? -14.818 11.687 23.400 1.00 47.19 255 PHE A O 1
ATOM 1927 N N . LYS A 1 256 ? -15.910 9.845 22.711 1.00 41.47 256 LYS A N 1
ATOM 1928 C CA . LYS A 1 256 ? -16.602 9.607 23.986 1.00 41.47 256 LYS A CA 1
ATOM 1929 C C . LYS A 1 256 ? -15.599 9.061 25.011 1.00 41.47 256 LYS A C 1
ATOM 1931 O O . LYS A 1 256 ? -15.458 7.858 25.203 1.00 41.47 256 LYS A O 1
ATOM 1936 N N . SER A 1 257 ? -14.875 9.950 25.681 1.00 40.28 257 SER A N 1
ATOM 1937 C CA . SER A 1 257 ? -13.880 9.602 26.697 1.00 40.28 257 SER A CA 1
ATOM 1938 C C . SER A 1 257 ? -14.539 9.199 28.024 1.00 40.28 257 SER A C 1
ATOM 1940 O O . SER A 1 257 ? -14.481 9.971 28.976 1.00 40.28 257 SER A O 1
ATOM 1942 N N . ASN A 1 258 ? -15.213 8.044 28.099 1.00 39.84 258 ASN A N 1
ATOM 1943 C CA . ASN A 1 258 ? -15.486 7.366 29.382 1.00 39.84 258 ASN A CA 1
ATOM 1944 C C . ASN A 1 258 ? -16.107 5.963 29.266 1.00 39.84 258 ASN A C 1
ATOM 1946 O O . ASN A 1 258 ? -16.786 5.510 30.189 1.00 39.84 258 ASN A O 1
ATOM 1950 N N . ILE A 1 259 ? -15.961 5.290 28.130 1.00 50.66 259 ILE A N 1
ATOM 1951 C CA . ILE A 1 259 ? -16.747 4.092 27.874 1.00 50.66 259 ILE A CA 1
ATOM 1952 C C . ILE A 1 259 ? -15.875 2.845 28.042 1.00 50.66 259 ILE A C 1
ATOM 1954 O O . ILE A 1 259 ? -14.961 2.595 27.267 1.00 50.66 259 ILE A O 1
ATOM 1958 N N . THR A 1 260 ? -16.189 2.049 29.064 1.00 56.12 260 THR A N 1
ATOM 1959 C CA . THR A 1 260 ? -15.771 0.644 29.188 1.00 56.12 260 THR A CA 1
ATOM 1960 C C . THR A 1 260 ? -16.716 -0.225 28.357 1.00 56.12 260 THR A C 1
ATOM 1962 O O . THR A 1 260 ? -17.405 -1.096 28.876 1.00 56.12 260 THR A O 1
ATOM 1965 N N . GLU A 1 261 ? -16.809 0.062 27.058 1.00 68.06 261 GLU A N 1
ATOM 1966 C CA . GLU A 1 261 ? -17.558 -0.783 26.132 1.00 68.06 261 GLU A CA 1
ATOM 1967 C C . GLU A 1 261 ? -16.662 -1.954 25.759 1.00 68.06 261 GLU A C 1
ATOM 1969 O O . GLU A 1 261 ? -15.528 -1.791 25.295 1.00 68.06 261 GLU A O 1
ATOM 1974 N N . ASN A 1 262 ? -17.184 -3.144 26.020 1.00 79.94 262 ASN A N 1
ATOM 1975 C CA . ASN A 1 262 ? -16.663 -4.385 25.505 1.00 79.94 262 ASN A CA 1
ATOM 1976 C C . ASN A 1 262 ? -17.614 -4.889 24.424 1.00 79.94 262 ASN A C 1
ATOM 1978 O O . ASN A 1 262 ? -18.833 -4.878 24.582 1.00 79.94 262 ASN A O 1
ATOM 1982 N N . SER A 1 263 ? -17.044 -5.353 23.324 1.00 84.00 263 SER A N 1
ATOM 1983 C CA . SER A 1 263 ? -17.805 -6.020 22.280 1.00 84.00 263 SER A CA 1
ATOM 1984 C C . SER A 1 263 ? -17.068 -7.264 21.815 1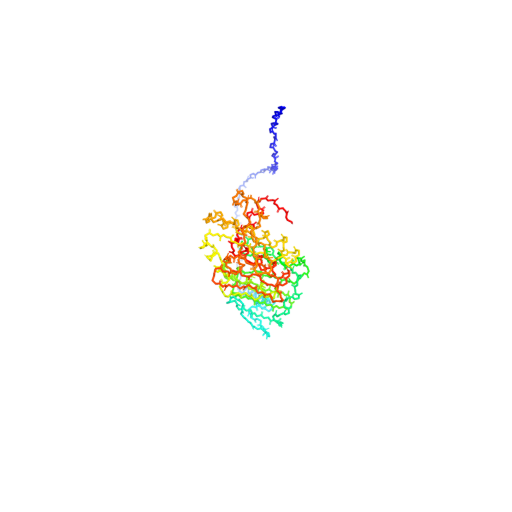.00 84.00 263 SER A C 1
ATOM 1986 O O . SER A 1 263 ? -15.860 -7.407 22.025 1.00 84.00 263 SER A O 1
ATOM 1988 N N . SER A 1 264 ? -17.796 -8.172 21.170 1.00 91.56 264 SER A N 1
ATOM 1989 C CA . SER A 1 264 ? -17.147 -9.215 20.384 1.00 91.56 264 SER A CA 1
ATOM 1990 C C . SER A 1 264 ? -16.383 -8.536 19.255 1.00 91.56 264 SER A C 1
ATOM 1992 O O . SER A 1 264 ? -16.973 -7.762 18.495 1.00 91.56 264 SER A O 1
ATOM 1994 N N . CYS A 1 265 ? -15.091 -8.836 19.121 1.00 90.38 265 CYS A N 1
ATOM 1995 C CA . CYS A 1 265 ? -14.293 -8.295 18.024 1.00 90.38 265 CYS A CA 1
ATOM 1996 C C . CYS A 1 265 ? -14.919 -8.625 16.665 1.00 90.38 265 CYS A C 1
ATOM 1998 O O . CYS A 1 265 ? -14.856 -7.807 15.754 1.00 90.38 265 CYS A O 1
ATOM 2000 N N . ASP A 1 266 ? -15.609 -9.762 16.540 1.00 90.38 266 ASP A N 1
ATOM 2001 C CA . ASP A 1 266 ? -16.265 -10.197 15.304 1.00 90.38 266 ASP A CA 1
ATOM 2002 C C . ASP A 1 266 ? -17.502 -9.391 14.903 1.00 90.38 266 ASP A C 1
ATOM 2004 O O . ASP A 1 266 ? -17.924 -9.445 13.755 1.00 90.38 266 ASP A O 1
ATOM 2008 N N . SER A 1 267 ? -18.031 -8.580 15.815 1.00 91.69 267 SER A N 1
ATOM 2009 C CA . SER A 1 267 ? -19.160 -7.687 15.533 1.00 91.69 267 SER A CA 1
ATOM 2010 C C . SER A 1 267 ? -18.750 -6.277 15.103 1.00 91.69 267 SER A C 1
ATOM 2012 O O . SER A 1 267 ? -19.611 -5.476 14.754 1.00 91.69 267 SER A O 1
ATOM 2014 N N . ILE A 1 268 ? -17.454 -5.953 15.155 1.00 93.50 268 ILE A N 1
ATOM 2015 C CA . ILE A 1 268 ? -16.956 -4.613 14.837 1.00 93.50 268 ILE A CA 1
ATOM 2016 C C . ILE A 1 268 ? -16.621 -4.549 13.344 1.00 93.50 268 ILE A C 1
ATOM 2018 O O . ILE A 1 268 ? -15.708 -5.239 12.875 1.00 93.50 268 ILE A O 1
ATOM 2022 N N . ASP A 1 269 ? -17.352 -3.713 12.612 1.00 95.69 269 ASP A N 1
ATOM 2023 C CA . ASP A 1 269 ? -17.049 -3.310 11.234 1.00 95.69 269 ASP A CA 1
ATOM 2024 C C . ASP A 1 269 ? -15.913 -2.284 11.212 1.00 95.69 269 ASP A C 1
ATOM 2026 O O . ASP A 1 269 ? -15.764 -1.530 12.169 1.00 95.69 269 ASP A O 1
ATOM 2030 N N . GLY A 1 270 ? -15.127 -2.228 10.135 1.00 95.56 270 GLY A N 1
ATOM 2031 C CA . GLY A 1 270 ? -13.997 -1.302 9.997 1.00 95.56 270 GLY A CA 1
ATOM 2032 C C . GLY A 1 270 ? -12.677 -2.010 9.697 1.00 95.56 270 GLY A C 1
ATOM 2033 O O . GLY A 1 270 ? -12.662 -3.116 9.152 1.00 95.56 270 GLY A O 1
ATOM 2034 N N . ILE A 1 271 ? -11.558 -1.368 10.039 1.00 97.75 271 ILE A N 1
ATOM 2035 C CA . ILE A 1 271 ? -10.211 -1.891 9.772 1.00 97.75 271 ILE A CA 1
ATOM 2036 C C . ILE A 1 271 ? -9.715 -2.692 10.976 1.00 97.75 271 ILE A C 1
ATOM 2038 O O . ILE A 1 271 ? -9.697 -2.190 12.096 1.00 97.75 271 ILE A O 1
ATOM 2042 N N . HIS A 1 272 ? -9.267 -3.921 10.746 1.00 97.50 272 HIS A N 1
ATOM 2043 C CA . HIS A 1 272 ? -8.697 -4.815 11.751 1.00 97.50 272 HIS A CA 1
ATOM 2044 C C . HIS A 1 272 ? -7.229 -5.062 11.439 1.00 97.50 272 HIS 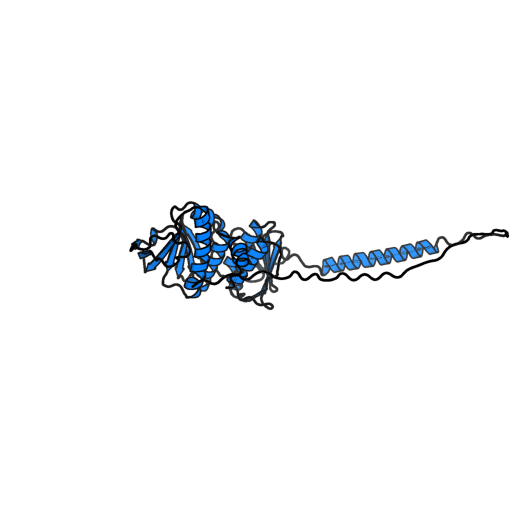A C 1
ATOM 2046 O O . HIS A 1 272 ? -6.909 -5.511 10.348 1.00 97.50 272 HIS A O 1
ATOM 2052 N N . MET A 1 273 ? -6.341 -4.805 12.391 1.00 97.06 273 MET A N 1
ATOM 2053 C CA . MET A 1 273 ? -4.915 -5.111 12.295 1.00 97.06 273 MET A CA 1
ATOM 2054 C C . MET A 1 273 ? -4.615 -6.313 13.189 1.00 97.06 273 MET A C 1
ATOM 2056 O O . MET A 1 273 ? -4.729 -6.193 14.411 1.00 97.06 273 MET A O 1
ATOM 2060 N N . LEU A 1 274 ? -4.261 -7.455 12.596 1.00 96.00 274 LEU A N 1
ATOM 2061 C CA . LEU A 1 274 ? -4.122 -8.738 13.293 1.00 96.00 274 LEU A CA 1
ATOM 2062 C C . LEU A 1 274 ? -2.737 -9.356 13.075 1.00 96.00 274 LEU A C 1
ATOM 2064 O O . LEU A 1 274 ? -2.210 -9.325 11.965 1.00 96.00 274 LEU A O 1
ATOM 2068 N N . ASP A 1 275 ? -2.166 -9.952 14.120 1.00 94.25 275 ASP A N 1
ATOM 2069 C CA . ASP A 1 275 ? -0.957 -10.771 13.981 1.00 94.25 275 ASP A CA 1
ATOM 2070 C C . ASP A 1 275 ? -1.323 -12.130 13.358 1.00 94.25 275 ASP A C 1
ATOM 2072 O O . ASP A 1 275 ? -2.315 -12.756 13.740 1.00 94.25 275 ASP A O 1
ATOM 2076 N N . SER A 1 276 ? -0.566 -12.567 12.350 1.00 95.12 276 SER A N 1
ATOM 2077 C CA . SER A 1 276 ? -0.795 -13.839 11.650 1.00 95.12 276 SER A CA 1
ATOM 2078 C C . SER A 1 276 ? 0.475 -14.324 10.951 1.00 95.12 276 SER A C 1
ATOM 2080 O O . SER A 1 276 ? 1.342 -13.536 10.580 1.00 95.12 276 SER A O 1
ATOM 2082 N N . GLU A 1 277 ? 0.579 -15.629 10.701 1.00 92.94 277 GLU A N 1
ATOM 2083 C CA . GLU A 1 277 ? 1.660 -16.189 9.877 1.00 92.94 277 GLU A CA 1
ATOM 2084 C C . GLU A 1 277 ? 1.497 -15.848 8.386 1.00 92.94 277 GLU A C 1
ATOM 2086 O O . GLU A 1 277 ? 2.480 -15.802 7.646 1.00 92.94 277 GLU A O 1
ATOM 2091 N N . GLN A 1 278 ? 0.262 -15.606 7.939 1.00 94.19 278 GLN A N 1
ATOM 2092 C CA . GLN A 1 278 ? -0.064 -15.325 6.542 1.00 94.19 278 GLN A CA 1
ATOM 2093 C C . GLN A 1 278 ? -0.295 -13.829 6.328 1.00 94.19 278 GLN A C 1
ATOM 2095 O O . GLN A 1 278 ? -1.122 -13.221 7.006 1.00 94.19 278 GLN A O 1
ATOM 2100 N N . GLY A 1 279 ? 0.436 -13.256 5.367 1.00 96.44 279 GLY A N 1
ATOM 2101 C CA . GLY A 1 279 ? 0.281 -11.871 4.933 1.00 96.44 279 GLY A CA 1
ATOM 2102 C C . GLY A 1 279 ? -0.890 -11.718 3.971 1.00 96.44 279 GLY A C 1
ATOM 2103 O O . GLY A 1 279 ? -0.802 -12.170 2.833 1.00 96.44 279 GLY A O 1
ATOM 2104 N N . GLU A 1 280 ? -1.960 -11.057 4.397 1.00 97.69 280 GLU A N 1
ATOM 2105 C CA . GLU A 1 280 ? -3.175 -10.882 3.595 1.00 97.69 280 GLU A CA 1
ATOM 2106 C C . GLU A 1 280 ? -3.873 -9.560 3.948 1.00 97.69 280 GLU A C 1
ATOM 2108 O O . GLU A 1 280 ? -3.939 -9.155 5.114 1.00 97.69 280 GLU A O 1
ATOM 2113 N N . ILE A 1 281 ? -4.430 -8.900 2.932 1.00 97.94 281 ILE A N 1
ATOM 2114 C CA . ILE A 1 281 ? -5.511 -7.931 3.094 1.00 97.94 281 ILE A CA 1
ATOM 2115 C C . ILE A 1 281 ? -6.805 -8.638 2.700 1.00 97.94 281 ILE A C 1
ATOM 2117 O O . ILE A 1 281 ? -6.970 -9.043 1.554 1.00 97.94 281 ILE A O 1
ATOM 2121 N N . ARG A 1 282 ? -7.742 -8.772 3.634 1.00 97.12 282 ARG A N 1
ATOM 2122 C CA . ARG A 1 282 ? -9.015 -9.456 3.398 1.00 97.12 282 ARG A CA 1
ATOM 2123 C C . ARG A 1 282 ? -10.183 -8.497 3.536 1.00 97.12 282 ARG A C 1
ATOM 2125 O O . ARG A 1 282 ? -10.170 -7.616 4.393 1.00 97.12 282 ARG A O 1
ATOM 2132 N N . MET A 1 283 ? -11.198 -8.675 2.697 1.00 95.62 283 MET A N 1
ATOM 2133 C CA . MET A 1 283 ? -12.410 -7.856 2.701 1.00 95.62 283 MET A CA 1
ATOM 2134 C C . MET A 1 283 ? -13.639 -8.754 2.850 1.00 95.62 283 MET A C 1
ATOM 2136 O O . MET A 1 283 ? -13.937 -9.563 1.975 1.00 95.62 283 MET A O 1
ATOM 2140 N N . GLU A 1 284 ? -14.348 -8.612 3.968 1.00 94.50 284 GLU A N 1
ATOM 2141 C CA . GLU A 1 284 ? -15.518 -9.412 4.342 1.00 94.50 284 GLU A CA 1
ATOM 2142 C C . GLU A 1 284 ? -16.678 -8.474 4.695 1.00 94.50 284 GLU A C 1
ATOM 2144 O O . GLU A 1 284 ? -16.847 -8.052 5.839 1.00 94.50 284 GLU A O 1
ATOM 2149 N N . GLY A 1 285 ? -17.470 -8.096 3.689 1.00 92.81 285 GLY A N 1
ATOM 2150 C CA . GLY A 1 285 ? -18.518 -7.089 3.860 1.00 92.81 285 GLY A CA 1
ATOM 2151 C C . GLY A 1 285 ? -17.923 -5.738 4.266 1.00 92.81 285 GLY A C 1
ATOM 2152 O O . GLY A 1 285 ? -17.166 -5.142 3.507 1.00 92.81 285 GLY A O 1
ATOM 2153 N N . ASN A 1 286 ? -18.251 -5.273 5.472 1.00 95.12 286 ASN A N 1
ATOM 2154 C CA . ASN A 1 286 ? -17.772 -4.002 6.026 1.00 95.12 286 ASN A CA 1
ATOM 2155 C C . ASN A 1 286 ? -16.456 -4.128 6.816 1.00 95.12 286 ASN A C 1
ATOM 2157 O O . ASN A 1 286 ? -15.956 -3.141 7.367 1.00 95.12 286 ASN A O 1
ATOM 2161 N N . ARG A 1 287 ? -15.895 -5.336 6.899 1.00 96.06 287 ARG A N 1
ATOM 2162 C CA . ARG A 1 287 ? -14.640 -5.611 7.591 1.00 96.06 287 ARG A CA 1
ATOM 2163 C C . ARG A 1 287 ? -13.483 -5.669 6.610 1.00 96.06 287 ARG A C 1
ATOM 2165 O O . ARG A 1 287 ? -13.517 -6.427 5.643 1.00 96.06 287 ARG A O 1
ATOM 2172 N N . ILE A 1 288 ? -12.438 -4.911 6.914 1.00 98.00 288 ILE A N 1
ATOM 2173 C CA . ILE A 1 288 ? -11.164 -4.921 6.198 1.00 98.00 288 ILE A CA 1
ATOM 2174 C C . ILE A 1 288 ? -10.101 -5.414 7.174 1.00 98.00 288 ILE A C 1
ATOM 2176 O O . ILE A 1 288 ? -9.794 -4.736 8.150 1.00 98.00 288 ILE A O 1
ATOM 2180 N N . THR A 1 289 ? -9.539 -6.590 6.934 1.00 98.06 289 THR A N 1
ATOM 2181 C CA . THR A 1 289 ? -8.534 -7.201 7.807 1.00 98.06 289 THR A CA 1
ATOM 2182 C C . THR A 1 289 ? -7.155 -7.099 7.173 1.00 98.06 289 THR A C 1
ATOM 2184 O O . THR A 1 289 ? -6.954 -7.543 6.051 1.00 98.06 289 THR A O 1
ATOM 2187 N N . LEU A 1 290 ? -6.206 -6.524 7.905 1.00 98.25 290 LEU A N 1
ATOM 2188 C CA . LEU A 1 290 ? -4.782 -6.471 7.598 1.00 98.25 290 LEU A CA 1
ATOM 2189 C C . LEU A 1 290 ? -4.096 -7.466 8.529 1.00 98.25 290 LEU A C 1
ATOM 2191 O O . LEU A 1 290 ? -3.992 -7.209 9.731 1.00 98.25 290 LEU A O 1
ATOM 2195 N N . GLN A 1 291 ? -3.667 -8.603 7.993 1.00 97.19 291 GLN A N 1
ATOM 2196 C CA . GLN A 1 291 ? -3.066 -9.672 8.783 1.00 97.19 291 GLN A CA 1
ATOM 2197 C C . GLN A 1 291 ? -1.704 -10.089 8.233 1.00 97.19 291 GLN A C 1
ATOM 2199 O O . GLN A 1 291 ? -1.441 -9.963 7.038 1.00 97.19 291 GLN A O 1
ATOM 2204 N N . GLY A 1 292 ? -0.826 -10.548 9.120 1.00 97.19 292 GLY A N 1
ATOM 2205 C CA . GLY A 1 292 ? 0.502 -11.047 8.777 1.00 97.19 292 GLY A CA 1
ATOM 2206 C C . GLY A 1 292 ? 1.525 -10.745 9.862 1.00 97.19 292 GLY A C 1
ATOM 2207 O O . GLY A 1 292 ? 1.178 -10.325 10.965 1.00 97.19 292 GLY A O 1
ATOM 2208 N N . SER A 1 293 ? 2.802 -10.916 9.524 1.00 95.75 293 SER A N 1
ATOM 2209 C CA . SER A 1 293 ? 3.897 -10.486 10.395 1.00 95.75 293 SER A CA 1
ATOM 2210 C C . SER A 1 293 ? 3.887 -8.966 10.602 1.00 95.75 293 SER A C 1
ATOM 2212 O O . SER A 1 293 ? 3.342 -8.214 9.792 1.00 95.75 293 SER A O 1
ATOM 2214 N N . ASP A 1 294 ? 4.601 -8.482 11.621 1.00 95.00 294 ASP A N 1
ATOM 2215 C CA . ASP A 1 294 ? 4.728 -7.044 11.908 1.00 95.00 294 ASP A CA 1
ATOM 2216 C C . ASP A 1 294 ? 5.183 -6.200 10.693 1.00 95.00 294 ASP A C 1
ATOM 2218 O O . ASP A 1 294 ? 4.804 -5.043 10.518 1.00 95.00 294 ASP A O 1
ATOM 2222 N N . GLY A 1 295 ? 5.999 -6.772 9.804 1.00 94.62 295 GLY A N 1
ATOM 2223 C CA . GLY A 1 295 ? 6.390 -6.104 8.564 1.00 94.62 295 GLY A CA 1
ATOM 2224 C C . GLY A 1 295 ? 5.240 -5.981 7.560 1.00 94.62 295 GLY A C 1
ATOM 2225 O O . GLY A 1 295 ? 5.079 -4.920 6.952 1.00 94.62 295 GLY A O 1
ATOM 2226 N N . GLN A 1 296 ? 4.461 -7.054 7.410 1.00 96.81 296 GLN A N 1
ATOM 2227 C CA . GLN A 1 296 ? 3.357 -7.174 6.459 1.00 96.81 296 GLN A CA 1
ATOM 2228 C C . GLN A 1 296 ? 2.134 -6.374 6.900 1.00 96.81 296 GLN A C 1
ATOM 2230 O O . GLN A 1 296 ? 1.584 -5.643 6.084 1.00 96.81 296 GLN A O 1
ATOM 2235 N N . VAL A 1 297 ? 1.756 -6.420 8.182 1.00 97.69 297 VAL A N 1
ATOM 2236 C CA . VAL A 1 297 ? 0.640 -5.616 8.708 1.00 97.69 297 VAL A CA 1
ATOM 2237 C C . VAL A 1 297 ? 0.931 -4.132 8.516 1.00 97.69 297 VAL A C 1
ATOM 2239 O O . VAL A 1 297 ? 0.114 -3.417 7.937 1.00 97.69 297 VAL A O 1
ATOM 2242 N N . TYR A 1 298 ? 2.128 -3.665 8.890 1.00 96.56 298 TYR A N 1
ATOM 2243 C CA . TYR A 1 298 ? 2.535 -2.290 8.604 1.00 96.56 298 TYR A CA 1
ATOM 2244 C C . TYR A 1 298 ? 2.495 -1.971 7.101 1.00 96.56 298 TYR A C 1
ATOM 2246 O O . TYR A 1 298 ? 2.023 -0.905 6.712 1.00 96.56 298 TYR A O 1
ATOM 2254 N N . ALA A 1 299 ? 2.947 -2.870 6.228 1.00 96.69 299 ALA A N 1
ATOM 2255 C CA . ALA A 1 299 ? 2.855 -2.614 4.797 1.00 96.69 299 ALA A CA 1
ATOM 2256 C C . ALA A 1 299 ? 1.407 -2.524 4.293 1.00 96.69 299 ALA A C 1
ATOM 2258 O O . ALA A 1 299 ? 1.089 -1.600 3.545 1.00 96.69 299 ALA A O 1
ATOM 2259 N N . GLY A 1 300 ? 0.520 -3.388 4.788 1.00 97.69 300 GLY A N 1
ATOM 2260 C CA . GLY A 1 300 ? -0.917 -3.297 4.554 1.00 97.69 300 GLY A CA 1
ATOM 2261 C C . GLY A 1 300 ? -1.487 -1.950 4.998 1.00 97.69 300 GLY A C 1
ATOM 2262 O O . GLY A 1 300 ? -2.256 -1.343 4.256 1.00 97.69 300 GLY A O 1
ATOM 2263 N N . THR A 1 301 ? -1.045 -1.414 6.145 1.00 96.88 301 THR A N 1
ATOM 2264 C CA . THR A 1 301 ? -1.486 -0.079 6.592 1.00 96.88 301 THR A CA 1
ATOM 2265 C C . THR A 1 301 ? -1.091 1.034 5.629 1.00 96.88 301 THR A C 1
ATOM 2267 O O . THR A 1 301 ? -1.888 1.936 5.386 1.00 96.88 301 THR A O 1
ATOM 2270 N N . VAL A 1 302 ? 0.110 0.969 5.049 1.00 95.31 302 VAL A N 1
ATOM 2271 C CA . VAL A 1 302 ? 0.590 1.970 4.085 1.00 95.31 302 VAL A CA 1
ATOM 2272 C C . VAL A 1 302 ? -0.207 1.894 2.783 1.00 95.31 302 VAL A C 1
ATOM 2274 O O . VAL A 1 302 ? -0.649 2.932 2.290 1.00 95.31 302 VAL A O 1
ATOM 2277 N N . ILE A 1 303 ? -0.428 0.685 2.257 1.00 96.44 303 ILE A N 1
ATOM 2278 C CA . ILE A 1 303 ? -1.219 0.462 1.036 1.00 96.44 303 ILE A CA 1
ATOM 2279 C C . ILE A 1 303 ? -2.638 1.012 1.234 1.00 96.44 303 ILE A C 1
ATOM 2281 O O . ILE A 1 303 ? -3.100 1.854 0.466 1.00 96.44 303 ILE A O 1
ATOM 2285 N N . VAL A 1 304 ? -3.308 0.613 2.319 1.00 96.69 304 VAL A N 1
ATOM 2286 C CA . VAL A 1 304 ? -4.678 1.052 2.616 1.00 96.69 304 VAL A CA 1
ATOM 2287 C C . VAL A 1 304 ? -4.760 2.560 2.869 1.00 96.69 304 VAL A C 1
ATOM 2289 O O . VAL A 1 304 ? -5.698 3.203 2.401 1.00 96.69 304 VAL A O 1
ATOM 2292 N N . GLN A 1 305 ? -3.770 3.166 3.532 1.00 94.25 305 GLN A N 1
ATOM 2293 C CA . GLN A 1 305 ? -3.721 4.620 3.709 1.00 94.25 305 GLN A CA 1
ATOM 2294 C C . GLN A 1 305 ? -3.661 5.358 2.368 1.00 94.25 305 GLN A C 1
ATOM 2296 O O . GLN A 1 305 ? -4.366 6.351 2.195 1.00 94.25 305 GLN A O 1
ATOM 2301 N N . ASN A 1 306 ? -2.841 4.893 1.423 1.00 92.31 306 ASN A N 1
ATOM 2302 C CA . ASN A 1 306 ? -2.726 5.531 0.111 1.00 92.31 306 ASN A CA 1
ATOM 2303 C C . ASN A 1 306 ? -3.980 5.351 -0.749 1.00 92.31 306 ASN A C 1
ATOM 2305 O O . ASN A 1 306 ? -4.253 6.201 -1.589 1.00 92.31 306 ASN A O 1
ATOM 2309 N N . ILE A 1 307 ? -4.765 4.300 -0.512 1.00 93.94 307 ILE A N 1
ATOM 2310 C CA . ILE A 1 307 ? -6.066 4.107 -1.163 1.00 93.94 307 ILE A CA 1
ATOM 2311 C C . ILE A 1 307 ? -7.122 5.043 -0.566 1.00 93.94 307 ILE A C 1
ATOM 2313 O O . ILE A 1 307 ? -7.861 5.697 -1.298 1.00 93.94 307 ILE A O 1
ATOM 2317 N N . ILE A 1 308 ? -7.184 5.137 0.764 1.00 93.19 308 ILE A N 1
ATOM 2318 C CA . ILE A 1 308 ? -8.162 5.976 1.470 1.00 93.19 308 ILE A CA 1
ATOM 2319 C C . ILE A 1 308 ? -7.878 7.467 1.267 1.00 93.19 308 ILE A C 1
ATOM 2321 O O . ILE A 1 308 ? -8.795 8.267 1.080 1.00 93.19 308 ILE A O 1
ATOM 2325 N N . ALA A 1 309 ? -6.610 7.857 1.354 1.00 88.12 309 ALA A N 1
ATOM 2326 C CA . ALA A 1 309 ? -6.196 9.249 1.371 1.00 88.12 309 ALA A CA 1
ATOM 2327 C C . ALA A 1 309 ? -4.905 9.455 0.549 1.00 88.12 309 ALA A C 1
ATOM 2329 O O . ALA A 1 309 ? -3.864 9.802 1.118 1.00 88.12 309 ALA A O 1
ATOM 2330 N N . PRO A 1 310 ? -4.959 9.286 -0.788 1.00 79.94 310 PRO A N 1
ATOM 2331 C CA . PRO A 1 310 ? -3.790 9.405 -1.672 1.00 79.94 310 PRO A CA 1
ATOM 2332 C C . PRO A 1 310 ? -3.105 10.778 -1.597 1.00 79.94 310 PRO A C 1
ATOM 2334 O O . PRO A 1 310 ? -1.886 10.871 -1.739 1.00 79.94 310 PRO A O 1
ATOM 2337 N N . ASP A 1 311 ? -3.871 11.834 -1.302 1.00 74.06 311 ASP A N 1
ATOM 2338 C CA . ASP A 1 311 ? -3.389 13.222 -1.229 1.00 74.06 311 ASP A CA 1
ATOM 2339 C C . ASP A 1 311 ? -2.914 13.629 0.176 1.00 74.06 311 ASP A C 1
ATOM 2341 O O . ASP A 1 311 ? -2.382 14.725 0.378 1.00 74.06 311 ASP A O 1
ATOM 2345 N N . LEU A 1 312 ? -3.121 12.774 1.187 1.00 72.50 312 LEU A N 1
ATOM 2346 C CA . LEU A 1 312 ? -2.809 13.092 2.584 1.00 72.50 312 LEU A CA 1
ATOM 2347 C C . LEU A 1 312 ? -1.346 13.489 2.753 1.00 72.50 312 LEU A C 1
ATOM 2349 O O . LEU A 1 312 ? -1.023 14.326 3.591 1.00 72.50 312 LEU A O 1
ATOM 2353 N N . ARG A 1 313 ? -0.450 12.929 1.943 1.00 62.28 313 ARG A N 1
ATOM 2354 C CA . ARG A 1 313 ? 0.964 13.240 2.069 1.00 62.28 313 ARG A CA 1
ATOM 2355 C C . ARG A 1 313 ? 1.373 14.566 1.446 1.00 62.28 313 ARG A C 1
ATOM 2357 O O . ARG A 1 313 ? 2.237 15.211 2.027 1.00 62.28 313 ARG A O 1
ATOM 2364 N N . GLU A 1 314 ? 0.751 15.010 0.354 1.00 60.28 314 GLU A N 1
ATOM 2365 C CA . GLU A 1 314 ? 0.958 16.389 -0.118 1.00 60.28 314 GLU A CA 1
ATOM 2366 C C . GLU A 1 314 ? 0.599 17.369 1.009 1.00 60.28 314 GLU A C 1
ATOM 2368 O O . GLU A 1 314 ? 1.377 18.258 1.344 1.00 60.28 314 GLU A O 1
ATOM 2373 N N . ARG A 1 315 ? -0.498 17.082 1.724 1.00 63.31 315 ARG A N 1
ATOM 2374 C CA . ARG A 1 315 ? -0.922 17.855 2.899 1.00 63.31 315 ARG A CA 1
ATOM 2375 C C . ARG A 1 315 ? 0.033 17.735 4.090 1.00 63.31 315 ARG A C 1
ATOM 2377 O O . ARG A 1 315 ? 0.270 18.730 4.760 1.00 63.31 315 ARG A O 1
ATOM 2384 N N . LEU A 1 316 ? 0.585 16.555 4.383 1.00 59.53 316 LEU A N 1
ATOM 2385 C CA . LEU A 1 316 ? 1.544 16.380 5.487 1.00 59.53 316 LEU A CA 1
ATOM 2386 C C . LEU A 1 316 ? 2.908 17.027 5.185 1.00 59.53 316 LEU A C 1
ATOM 2388 O O . LEU A 1 316 ? 3.529 17.575 6.094 1.00 59.53 316 LEU A O 1
ATOM 2392 N N . MET A 1 317 ? 3.358 17.006 3.924 1.00 52.19 317 MET A N 1
ATOM 2393 C CA . MET A 1 317 ? 4.586 17.684 3.493 1.00 52.19 317 MET A CA 1
ATOM 2394 C C . MET A 1 317 ? 4.438 19.212 3.519 1.00 52.19 317 MET A C 1
ATOM 2396 O O . MET A 1 317 ? 5.368 19.895 3.942 1.00 52.19 317 MET A O 1
ATOM 2400 N N . ASP A 1 318 ? 3.267 19.749 3.161 1.00 51.00 318 ASP A N 1
ATOM 2401 C CA . ASP A 1 318 ? 2.968 21.186 3.279 1.00 51.00 318 ASP A CA 1
ATOM 2402 C C . ASP A 1 318 ? 3.002 21.685 4.736 1.00 51.00 318 ASP A C 1
ATOM 2404 O O . ASP A 1 318 ? 3.262 22.863 4.995 1.00 51.00 318 ASP A O 1
ATOM 2408 N N . VAL A 1 319 ? 2.771 20.792 5.704 1.00 52.09 319 VAL A N 1
ATOM 2409 C CA . VAL A 1 319 ? 2.756 21.114 7.142 1.00 52.09 319 VAL A CA 1
ATOM 2410 C C . VAL A 1 319 ? 4.155 21.004 7.779 1.00 52.09 319 VAL A C 1
ATOM 2412 O O . VAL A 1 319 ? 4.326 21.348 8.947 1.00 52.09 319 VAL A O 1
ATOM 2415 N N . ASN A 1 320 ? 5.194 20.654 7.009 1.00 35.31 320 ASN A N 1
ATOM 2416 C CA . ASN A 1 320 ? 6.595 20.671 7.453 1.00 35.31 320 ASN A CA 1
ATOM 2417 C C . ASN A 1 320 ? 6.839 19.814 8.718 1.00 35.31 320 ASN A C 1
ATOM 2419 O O . ASN A 1 320 ? 7.580 20.207 9.621 1.00 35.31 320 ASN A O 1
ATOM 2423 N N . ILE A 1 321 ? 6.173 18.658 8.802 1.00 38.84 321 ILE A N 1
ATOM 2424 C CA . ILE A 1 321 ? 6.412 17.655 9.845 1.00 38.84 321 ILE A CA 1
ATOM 2425 C C . ILE A 1 321 ? 7.352 16.605 9.251 1.00 38.84 321 ILE A C 1
ATOM 2427 O O . ILE A 1 321 ? 6.922 15.714 8.519 1.00 38.84 321 ILE A O 1
ATOM 2431 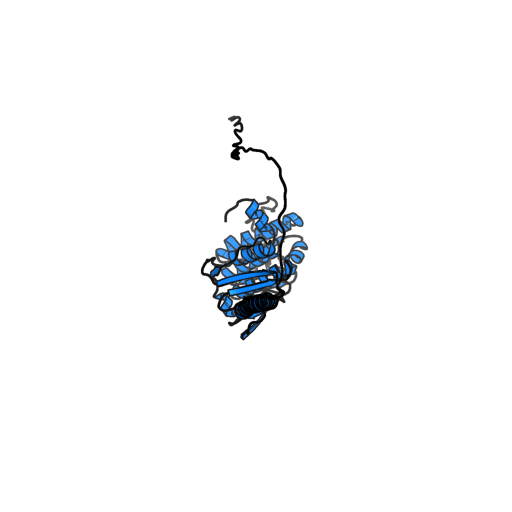N N . ASP A 1 322 ? 8.645 16.741 9.540 1.00 28.80 322 ASP A N 1
ATOM 2432 C CA . ASP A 1 322 ? 9.620 15.676 9.308 1.00 28.80 322 ASP A CA 1
ATOM 2433 C C . ASP A 1 322 ? 9.287 14.498 10.247 1.00 28.80 322 ASP A C 1
ATOM 2435 O O . ASP A 1 322 ? 9.213 14.679 11.466 1.00 28.80 322 ASP A O 1
ATOM 2439 N N . PHE A 1 323 ? 9.058 13.311 9.673 1.00 36.50 323 PHE A N 1
ATOM 2440 C CA . PHE A 1 323 ? 8.923 12.036 10.394 1.00 36.50 323 PHE A CA 1
ATOM 2441 C C . PHE A 1 323 ? 10.268 11.312 10.480 1.00 36.50 323 PHE A C 1
ATOM 2443 O O . PHE A 1 323 ? 10.963 11.247 9.438 1.00 36.50 323 PHE A O 1
#

Nearest PDB structures (foldseek):
  6dgi-assembly1_A-2  TM=2.623E-01  e=7.527E-01  Vibrio cholerae O1 biovar El Tor str. N16961
  8db3-assembly1_C-2  TM=2.713E-01  e=4.213E+00  Cereibacter sphaeroides

Radius of gyration: 33.09 Å; Cα contacts (8 Å, |Δi|>4): 499; chains: 1; bounding box: 58×75×107 Å

Mean predicted aligned error: 13.88 Å

Foldseek 3Di:
DDDDDDDDDDDDDDDDDDDDDDDDDDDDDDDDDDDDDDDDDDDDPPVVVVVVVVVVVVVVCVVVVVVVCCVVVPPDDLVPDDFPDWDAALNAIEGENDDLLCLLVQQEEEEDDDPDLLSVLLVVLSPQLGNYDNPGAYEAEDQDDAHWGYYPRHIYGYHNDSVSSLSSSLRSLCSNNQEREDNCLLCLQVLQLPDLAAEEEEEPPADPLCVPPLCVLLVLLVVVSCVVRVRYYWYWYDDPQKTFTDPPDPPPPPDPPPDRDIDGPVPDFHEYQEEDCHQYFDDDRRYTYGYHHNSRSSSVSSSSSCSSCVCVVVVVVVVVDDD

Secondary structure (DSSP, 8-state):
--------------PPPP--------------------------SSHHHHHHHHHHHHHHHHHHHHHHHHHHHS---GGGS--SEEEEETTEEEEESS-GGGGGG--EEEE---S-HHHHHHHHHHHHTSEE-TTSEEEEEEESSSEEEEETTEEEEEESSHHHHHHHHHHHHHHHHT-B--TTGGGHHHHHHT-SSEEEEEETT--HIIIIIIHHHHHHHHHHHHHHH-PPEEEEEEETTEEEE-----SSS-S-TT---EEEGGG--EEEEEE-SS-EEEEETTEEEEEESHHHHHHHHHHHHHHH-TTHHHHHHHTT---

pLDDT: mean 79.05, std 21.84, range [28.8, 98.25]

Solvent-accessible surface area (backbone atoms only — not comparable to full-atom values): 18852 Å² total; per-residue (Å²): 140,88,85,82,90,83,84,88,82,83,89,83,87,84,87,85,87,84,85,87,87,83,90,87,87,82,86,86,85,90,83,88,83,90,83,86,88,83,82,86,79,95,78,82,77,62,68,60,54,55,52,49,50,53,52,49,53,51,51,50,50,52,54,50,49,53,49,51,48,46,71,76,68,41,87,73,61,70,90,79,57,89,58,81,33,72,52,70,39,65,89,31,50,33,38,17,61,52,64,67,75,60,45,46,74,63,43,40,31,21,77,74,92,66,91,48,66,47,50,42,46,36,51,47,54,53,47,77,70,38,46,79,29,96,85,29,52,33,46,44,67,48,83,37,78,65,28,35,41,41,47,98,82,30,36,38,35,14,5,77,46,56,68,44,33,41,53,29,34,50,30,50,51,27,47,35,60,57,30,49,62,45,80,64,61,86,48,50,50,62,51,57,68,71,40,80,52,45,31,38,38,36,37,75,79,44,38,69,58,21,56,62,50,22,49,52,44,37,48,54,26,51,50,54,49,26,76,74,69,68,30,45,64,47,37,28,41,36,59,89,67,41,20,35,55,39,84,83,81,78,84,78,87,69,66,83,89,81,56,89,48,71,44,53,47,90,75,59,52,28,41,34,44,39,66,37,94,59,31,32,44,46,79,60,87,58,28,37,36,25,24,4,44,41,70,33,25,24,40,43,25,49,52,51,21,47,66,56,34,59,61,51,56,66,57,44,60,76,66,69,64,88,129

Sequence (323 aa):
MSLQEIKGSEKKKVKKKRTSIEGPGEKPEGKKQTGSGEKQTKQESKTSYDTVIKVLAVLILVVFGAYAYMVLTGPKDPSQGSYAYSGEVLGIEVKSEFPLESLQNFKAIALLNSSDAAITSCNYELSAISQMSRKGYIVRVEKDSPGIYIKGEGAWVRGRNSGEILSACHAFACLREGIECPDGLLDIPQILAGQEELNLVIDGALGEKSFQKGIITIGYALGTLQSQTGAPVNTWLRNGDTCFLATVLNSTGLFKSNITENSSCDSIDGIHMLDSEQGEIRMEGNRITLQGSDGQVYAGTVIVQNIIAPDLRERLMDVNIDF